Protein AF-0000000083411617 (afdb_homodimer)

Structure (mmCIF, N/CA/C/O backbone):
data_AF-0000000083411617-model_v1
#
loop_
_entity.id
_entity.type
_entity.pdbx_description
1 polymer 'Type IA DNA topoisomerase'
#
loop_
_atom_site.group_PDB
_atom_site.id
_atom_site.type_symbol
_atom_site.label_atom_id
_atom_site.label_alt_id
_atom_site.label_comp_id
_atom_site.label_asym_id
_atom_site.label_entity_id
_atom_site.label_seq_id
_atom_site.pdbx_PDB_ins_code
_atom_site.Cartn_x
_atom_site.Cartn_y
_atom_site.Cartn_z
_atom_site.occupancy
_atom_site.B_iso_or_equiv
_atom_site.auth_seq_id
_atom_site.auth_comp_id
_atom_site.auth_asym_id
_atom_site.auth_atom_id
_atom_site.pdbx_PDB_model_num
ATOM 1 N N . MET A 1 1 ? 34.469 -4.855 5.273 1 31.19 1 MET A N 1
ATOM 2 C CA . MET A 1 1 ? 33.312 -5.707 5.461 1 31.19 1 MET A CA 1
ATOM 3 C C . MET A 1 1 ? 33 -6.496 4.191 1 31.19 1 MET A C 1
ATOM 5 O O . MET A 1 1 ? 32.875 -5.918 3.111 1 31.19 1 MET A O 1
ATOM 9 N N . ASP A 1 2 ? 33.406 -7.52 3.854 1 37.66 2 ASP A N 1
ATOM 10 C CA . ASP A 1 2 ? 33.344 -8.367 2.666 1 37.66 2 ASP A CA 1
ATOM 11 C C . ASP A 1 2 ? 31.922 -8.461 2.133 1 37.66 2 ASP A C 1
ATOM 13 O O . ASP A 1 2 ? 31.016 -8.891 2.844 1 37.66 2 ASP A O 1
ATOM 17 N N . ASN A 1 3 ? 31.312 -7.512 1.353 1 47.44 3 ASN A N 1
ATOM 18 C CA . ASN A 1 3 ? 29.969 -7.336 0.805 1 47.44 3 ASN A CA 1
ATOM 19 C C . ASN A 1 3 ? 29.5 -8.578 0.063 1 47.44 3 ASN A C 1
ATOM 21 O O . ASN A 1 3 ? 29.797 -8.758 -1.119 1 47.44 3 ASN A O 1
ATOM 25 N N . GLU A 1 4 ? 29.609 -9.734 0.612 1 57.69 4 GLU A N 1
ATOM 26 C CA . GLU A 1 4 ? 29.078 -10.922 -0.049 1 57.69 4 GLU A CA 1
ATOM 27 C C . GLU A 1 4 ? 27.719 -10.641 -0.695 1 57.69 4 GLU A C 1
ATOM 29 O O . GLU A 1 4 ? 26.766 -10.258 -0.014 1 57.69 4 GLU A O 1
ATOM 34 N N . THR A 1 5 ? 27.766 -10.414 -1.964 1 75.62 5 THR A N 1
ATOM 35 C CA . THR A 1 5 ? 26.594 -10.133 -2.791 1 75.62 5 THR A CA 1
ATOM 36 C C . THR A 1 5 ? 25.609 -11.297 -2.729 1 75.62 5 THR A C 1
ATOM 38 O O . THR A 1 5 ? 25.953 -12.43 -3.062 1 75.62 5 THR A O 1
ATOM 41 N N . LYS A 1 6 ? 24.562 -11.164 -2.041 1 87.38 6 LYS A N 1
ATOM 42 C CA . LYS A 1 6 ? 23.516 -12.172 -1.874 1 87.38 6 LYS A CA 1
ATOM 43 C C . LYS A 1 6 ? 22.891 -12.539 -3.215 1 87.38 6 LYS A C 1
ATOM 45 O O . LYS A 1 6 ? 22.422 -11.664 -3.947 1 87.38 6 LYS A O 1
ATOM 50 N N . ILE A 1 7 ? 23.094 -13.875 -3.627 1 95.44 7 ILE A N 1
ATOM 51 C CA . ILE A 1 7 ? 22.469 -14.383 -4.84 1 95.44 7 ILE A CA 1
ATOM 52 C C . ILE A 1 7 ? 20.984 -14.633 -4.586 1 95.44 7 ILE A C 1
ATOM 54 O O . ILE A 1 7 ? 20.625 -15.359 -3.656 1 95.44 7 ILE A O 1
ATOM 58 N N . ILE A 1 8 ? 20.125 -14.125 -5.398 1 97.56 8 ILE A N 1
ATOM 59 C CA . ILE A 1 8 ? 18.672 -14.18 -5.223 1 97.56 8 ILE A CA 1
ATOM 60 C C . ILE A 1 8 ? 18.094 -15.297 -6.086 1 97.56 8 ILE A C 1
ATOM 62 O O . ILE A 1 8 ? 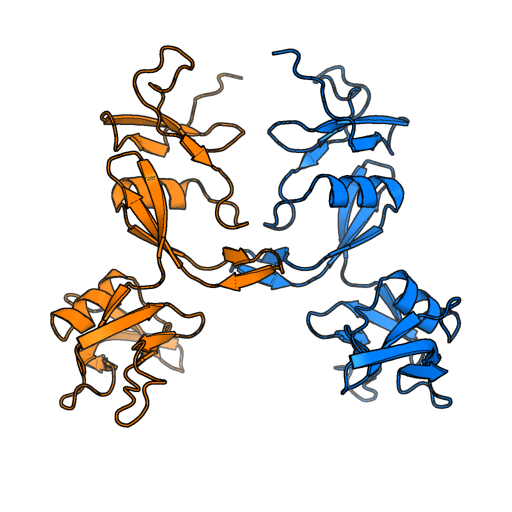17.078 -15.914 -5.719 1 97.56 8 ILE A O 1
ATOM 66 N N . GLY A 1 9 ? 18.656 -15.578 -7.215 1 97.12 9 GLY A N 1
ATOM 67 C CA . GLY A 1 9 ? 18.203 -16.578 -8.164 1 97.12 9 GLY A CA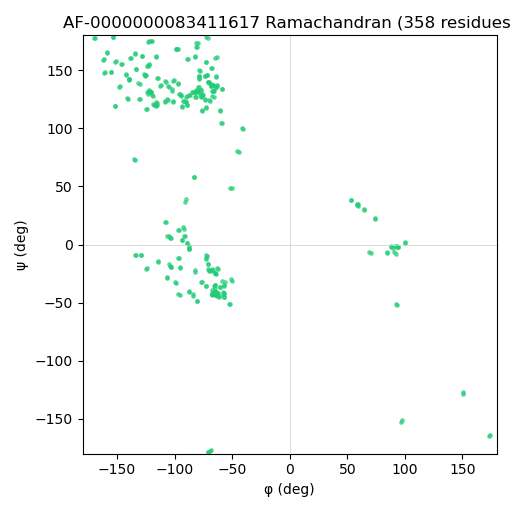 1
ATOM 68 C C . GLY A 1 9 ? 18.969 -16.562 -9.469 1 97.12 9 GLY A C 1
ATOM 69 O O . GLY A 1 9 ? 20.094 -16.062 -9.523 1 97.12 9 GLY A O 1
ATOM 70 N N . ARG A 1 10 ? 18.375 -17.25 -10.516 1 96.88 10 ARG A N 1
ATOM 71 C CA . ARG A 1 10 ? 19.016 -17.344 -11.828 1 96.88 10 ARG A CA 1
ATOM 72 C C . ARG A 1 10 ? 18.297 -16.469 -12.852 1 96.88 10 ARG A C 1
ATOM 74 O O . ARG A 1 10 ? 17.062 -16.406 -12.867 1 96.88 10 ARG A O 1
ATOM 81 N N . CYS A 1 11 ? 19.094 -15.836 -13.68 1 96.69 11 CYS A N 1
ATOM 82 C CA . CYS A 1 11 ? 18.594 -14.922 -14.695 1 96.69 11 CYS A CA 1
ATOM 83 C C . CYS A 1 11 ? 17.844 -15.68 -15.789 1 96.69 11 CYS A C 1
ATOM 85 O O . CYS A 1 11 ? 18.422 -16.562 -16.438 1 96.69 11 CYS A O 1
ATOM 87 N N . PRO A 1 12 ? 16.641 -15.32 -16 1 95.44 12 PRO A N 1
ATOM 88 C CA . PRO A 1 12 ? 15.891 -16 -17.047 1 95.44 12 PRO A CA 1
ATOM 89 C C . PRO A 1 12 ? 16.359 -15.641 -18.453 1 95.44 12 PRO A C 1
ATOM 91 O O . PRO A 1 12 ? 16 -16.297 -19.438 1 95.44 12 PRO A O 1
ATOM 94 N N . VAL A 1 13 ? 17.062 -14.602 -18.562 1 93.69 13 VAL A N 1
ATOM 95 C CA . VAL A 1 13 ? 17.5 -14.117 -19.859 1 93.69 13 VAL A CA 1
ATOM 96 C C . VAL A 1 13 ? 18.766 -14.852 -20.281 1 93.69 13 VAL A C 1
ATOM 98 O O . VAL A 1 13 ? 18.859 -15.344 -21.422 1 93.69 13 VAL A O 1
ATOM 101 N N . CYS A 1 14 ? 19.781 -15.094 -19.391 1 94.88 14 CYS A N 1
ATOM 102 C CA . CYS A 1 14 ? 21.078 -15.617 -19.828 1 94.88 14 CYS A CA 1
ATOM 103 C C . CYS A 1 14 ? 21.531 -16.75 -18.922 1 94.88 14 CYS A C 1
ATOM 105 O O . CYS A 1 14 ? 22.578 -17.375 -19.172 1 94.88 14 CYS A O 1
ATOM 107 N N . GLY A 1 15 ? 20.812 -16.938 -17.828 1 94.75 15 GLY A N 1
ATOM 108 C CA . GLY A 1 15 ? 21.172 -18.031 -16.922 1 94.75 15 GLY A CA 1
ATOM 109 C C . GLY A 1 15 ? 22.156 -17.625 -15.852 1 94.75 15 GLY A C 1
ATOM 110 O O . GLY A 1 15 ? 22.484 -18.422 -14.969 1 94.75 15 GLY A O 1
ATOM 111 N N . GLY A 1 16 ? 22.625 -16.438 -15.836 1 95.19 16 GLY A N 1
ATOM 112 C CA . GLY A 1 16 ? 23.547 -15.953 -14.82 1 95.19 16 GLY A CA 1
ATOM 113 C C . GLY A 1 16 ? 22.891 -15.773 -13.461 1 95.19 16 GLY A C 1
ATOM 114 O O . GLY A 1 16 ? 21.688 -15.969 -13.312 1 95.19 16 GLY A O 1
ATOM 115 N N . ASN A 1 17 ? 23.703 -15.367 -12.484 1 96.19 17 ASN A N 1
ATOM 116 C CA . ASN A 1 17 ? 23.188 -15.102 -11.148 1 96.19 17 ASN A CA 1
ATOM 117 C C . ASN A 1 17 ? 22.5 -13.734 -11.07 1 96.19 17 ASN A C 1
ATOM 119 O O . ASN A 1 17 ? 23 -12.758 -11.641 1 96.19 17 ASN A O 1
ATOM 123 N N . VAL A 1 18 ? 21.375 -13.695 -10.453 1 96.94 18 VAL A N 1
ATOM 124 C CA . VAL A 1 18 ? 20.719 -12.438 -10.125 1 96.94 18 VAL A CA 1
ATOM 125 C C . VAL A 1 18 ? 21.094 -12.008 -8.711 1 96.94 18 VAL A C 1
ATOM 127 O O . VAL A 1 18 ? 20.984 -12.797 -7.766 1 96.94 18 VAL A O 1
ATOM 130 N N . VAL A 1 19 ? 21.578 -10.734 -8.586 1 96.38 19 VAL A N 1
ATOM 131 C CA . VAL A 1 19 ? 22.062 -10.266 -7.297 1 96.38 19 VAL A CA 1
ATOM 132 C C . VAL A 1 19 ? 21.281 -9.023 -6.863 1 96.38 19 VAL A C 1
ATOM 134 O O . VAL A 1 19 ? 20.703 -8.336 -7.695 1 96.38 19 VAL A O 1
ATOM 137 N N . LYS A 1 20 ? 21.281 -8.852 -5.547 1 94.5 20 LYS A N 1
ATOM 138 C CA . LYS A 1 20 ? 20.625 -7.691 -4.973 1 94.5 20 LYS A CA 1
ATOM 139 C C . LYS A 1 20 ? 21.516 -6.453 -5.035 1 94.5 20 LYS A C 1
ATOM 141 O O . LYS A 1 20 ? 22.719 -6.535 -4.77 1 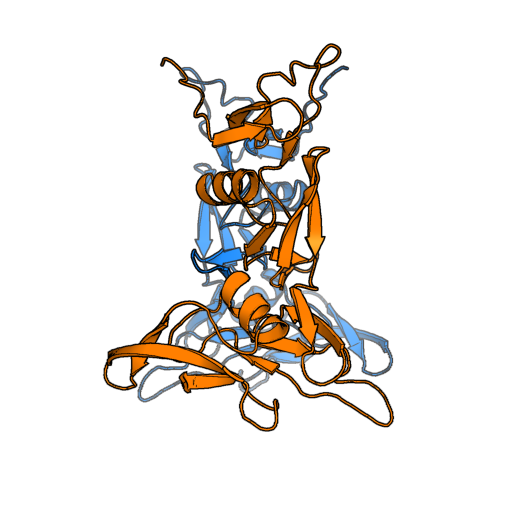94.5 20 LYS A O 1
ATOM 146 N N . THR A 1 21 ? 20.953 -5.305 -5.504 1 91.88 21 THR A N 1
ATOM 147 C CA . THR A 1 21 ? 21.594 -3.994 -5.504 1 91.88 21 THR A CA 1
ATOM 148 C C . THR A 1 21 ? 20.781 -2.994 -4.684 1 91.88 21 THR A C 1
ATOM 150 O O . THR A 1 21 ? 19.734 -3.338 -4.133 1 91.88 21 THR A O 1
ATOM 153 N N . CYS A 1 22 ? 21.312 -1.768 -4.516 1 89.81 22 CYS A N 1
ATOM 154 C CA . CYS A 1 22 ? 20.578 -0.741 -3.777 1 89.81 22 CYS A CA 1
ATOM 155 C C . CYS A 1 22 ? 19.297 -0.359 -4.5 1 89.81 22 CYS A C 1
ATOM 157 O O . CYS A 1 22 ? 18.328 0.078 -3.871 1 89.81 22 CYS A O 1
ATOM 159 N N . LYS A 1 23 ? 19.25 -0.566 -5.832 1 90.75 23 LYS A N 1
ATOM 160 C CA . LYS A 1 23 ? 18.109 -0.142 -6.641 1 90.75 23 LYS A CA 1
ATOM 161 C C . LYS A 1 23 ? 17.141 -1.296 -6.867 1 90.75 23 LYS A C 1
ATOM 163 O O . LYS A 1 23 ? 16.016 -1.087 -7.344 1 90.75 23 LYS A O 1
ATOM 168 N N . GLY A 1 24 ? 17.578 -2.539 -6.52 1 94.56 24 GLY A N 1
ATOM 169 C CA . GLY A 1 24 ? 16.766 -3.717 -6.766 1 94.56 24 GLY A CA 1
ATOM 170 C C . GLY A 1 24 ? 17.578 -4.973 -7 1 94.56 24 GLY A C 1
ATOM 171 O O . GLY A 1 24 ? 18.438 -5.32 -6.191 1 94.56 24 GLY A O 1
ATOM 172 N N . TYR A 1 25 ? 17.281 -5.617 -8.117 1 96.56 25 TYR A N 1
ATOM 173 C CA . TYR A 1 25 ? 17.953 -6.875 -8.453 1 96.56 25 TYR A CA 1
ATOM 174 C C . TYR A 1 25 ? 18.453 -6.855 -9.891 1 96.56 25 TYR A C 1
ATOM 176 O O . TYR A 1 25 ? 17.75 -6.375 -10.797 1 96.56 25 TYR A O 1
ATOM 184 N N . ARG A 1 26 ? 19.609 -7.379 -10.023 1 95.06 26 ARG A N 1
ATOM 185 C CA . ARG A 1 26 ? 20.234 -7.301 -11.344 1 95.06 26 ARG A CA 1
ATOM 186 C C . ARG A 1 26 ? 21 -8.578 -11.664 1 95.06 26 ARG A C 1
ATOM 188 O O . ARG A 1 26 ? 21.562 -9.203 -10.766 1 95.06 26 ARG A O 1
ATOM 195 N N . CYS A 1 27 ? 20.984 -8.93 -12.961 1 96.12 27 CYS A N 1
ATOM 196 C CA . CYS A 1 27 ? 21.859 -10.008 -13.398 1 96.12 27 CYS A CA 1
ATOM 197 C C . CYS A 1 27 ? 23.312 -9.602 -13.273 1 96.12 27 CYS A C 1
ATOM 199 O O . CYS A 1 27 ? 23.688 -8.484 -13.633 1 96.12 27 CYS A O 1
ATOM 201 N N . GLU A 1 28 ? 24.141 -10.445 -12.805 1 92.31 28 GLU A N 1
ATOM 202 C CA . GLU A 1 28 ? 25.562 -10.156 -12.648 1 92.31 28 GLU A CA 1
ATOM 203 C C . GLU A 1 28 ? 26.219 -9.891 -14 1 92.31 28 GLU A C 1
ATOM 205 O O . GLU A 1 28 ? 27.25 -9.227 -14.078 1 92.31 28 GLU A O 1
ATOM 210 N N . ASN A 1 29 ? 25.562 -10.367 -15.094 1 92.44 29 ASN A N 1
ATOM 211 C CA . ASN A 1 29 ? 26.094 -10.172 -16.438 1 92.44 29 ASN A CA 1
ATOM 212 C C . ASN A 1 29 ? 25.641 -8.852 -17.031 1 92.44 29 ASN A C 1
ATOM 214 O O . ASN A 1 29 ? 26.031 -8.5 -18.156 1 92.44 29 ASN A O 1
ATOM 218 N N . ASN A 1 30 ? 24.781 -8.117 -16.234 1 84.94 30 ASN A N 1
ATOM 219 C CA . ASN A 1 30 ? 24.312 -6.797 -16.641 1 84.94 30 ASN A CA 1
ATOM 220 C C . ASN A 1 30 ? 25.328 -5.711 -16.297 1 84.94 30 ASN A C 1
ATOM 222 O O . ASN A 1 30 ? 25.125 -4.969 -15.328 1 84.94 30 ASN A O 1
ATOM 226 N N . THR A 1 31 ? 26.609 -5.57 -16.672 1 68 31 THR A N 1
ATOM 227 C CA . THR A 1 31 ? 27.703 -4.723 -16.219 1 68 31 THR A CA 1
ATOM 228 C C . THR A 1 31 ? 27.734 -3.422 -17.016 1 68 31 THR A C 1
ATOM 230 O O . THR A 1 31 ? 28.797 -2.793 -17.141 1 68 31 THR A O 1
ATOM 233 N N . GLY A 1 32 ? 26.547 -2.855 -17.391 1 62 32 GLY A N 1
ATOM 234 C CA . GLY A 1 32 ? 26.625 -1.543 -18.016 1 62 32 GLY A CA 1
ATOM 235 C C . GLY A 1 32 ? 26.578 -1.598 -19.531 1 62 32 GLY A C 1
ATOM 236 O O . GLY A 1 32 ? 25.906 -2.441 -20.109 1 62 32 GLY A O 1
ATOM 237 N N . GLU A 1 33 ? 27.25 -0.573 -20.266 1 58.97 33 GLU A N 1
ATOM 238 C CA . GLU A 1 33 ? 27.281 -0.348 -21.719 1 58.97 33 GLU A CA 1
ATOM 239 C C . GLU A 1 33 ? 27.672 -1.62 -22.469 1 58.97 33 GLU A C 1
ATOM 241 O O . GLU A 1 33 ? 27.172 -1.871 -23.562 1 58.97 33 GLU A O 1
ATOM 246 N N . ASP A 1 34 ? 28.422 -2.402 -21.844 1 58.28 34 ASP A N 1
ATOM 247 C CA . ASP A 1 34 ? 28.891 -3.58 -22.562 1 58.28 34 ASP A CA 1
ATOM 248 C C . ASP A 1 34 ? 28.188 -4.844 -22.078 1 58.28 34 ASP A C 1
ATOM 250 O O . ASP A 1 34 ? 28.641 -5.957 -22.359 1 58.28 34 ASP A O 1
ATOM 254 N N . GLY A 1 35 ? 27.219 -4.598 -21.234 1 62.25 35 GLY A N 1
ATOM 255 C CA . GLY A 1 35 ? 26.625 -5.781 -20.625 1 62.25 35 GLY A CA 1
ATOM 256 C C . GLY A 1 35 ? 25.781 -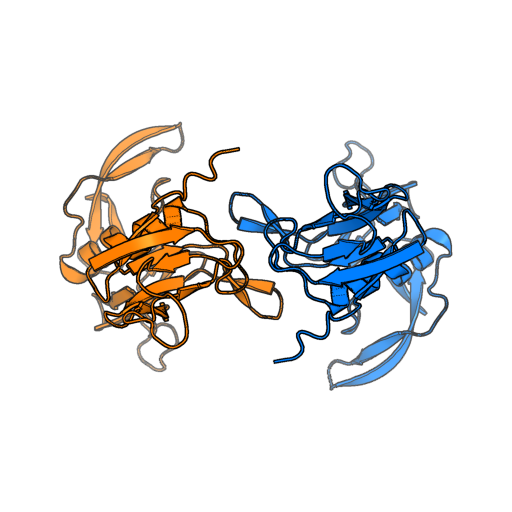6.594 -21.594 1 62.25 35 GLY A C 1
ATOM 257 O O . GLY A 1 35 ? 25.281 -6.062 -22.578 1 62.25 35 GLY A O 1
ATOM 258 N N . LYS A 1 36 ? 25.969 -7.945 -21.406 1 76.19 36 LYS A N 1
ATOM 259 C CA . LYS A 1 36 ? 25.344 -8.898 -22.312 1 76.19 36 LYS A CA 1
ATOM 260 C C . LYS A 1 36 ? 23.891 -9.156 -21.906 1 76.19 36 LYS A C 1
ATOM 262 O O . LYS A 1 36 ? 23.062 -9.555 -22.734 1 76.19 36 LYS A O 1
ATOM 267 N N . CYS A 1 37 ? 23.547 -8.93 -20.609 1 90.69 37 CYS A N 1
ATOM 268 C CA . CYS A 1 37 ? 22.203 -9.242 -20.156 1 90.69 37 CYS A CA 1
ATOM 269 C C . CYS A 1 37 ? 21.516 -7.996 -19.609 1 90.69 37 CYS A C 1
ATOM 271 O O . CYS A 1 37 ? 22.125 -7.203 -18.891 1 90.69 37 CYS A O 1
ATOM 273 N N . GLY A 1 38 ? 20.328 -7.676 -19.984 1 88.88 38 GLY A N 1
ATOM 274 C CA . GLY A 1 38 ? 19.609 -6.461 -19.625 1 88.88 38 GLY A CA 1
ATOM 275 C C . GLY A 1 38 ? 18.672 -6.648 -18.438 1 88.88 38 GLY A C 1
ATOM 276 O O . GLY A 1 38 ? 17.891 -5.75 -18.109 1 88.88 38 GLY A O 1
ATOM 277 N N . LEU A 1 39 ? 18.812 -7.777 -17.719 1 95.25 39 LEU A N 1
ATOM 278 C CA . LEU A 1 39 ? 17.828 -8.023 -16.688 1 95.25 39 LEU A CA 1
ATOM 279 C C . LEU A 1 39 ? 18.031 -7.094 -15.492 1 95.25 39 LEU A C 1
ATOM 281 O O . LEU A 1 39 ? 19.109 -7.09 -14.891 1 95.25 39 LEU A O 1
ATOM 285 N N . PHE A 1 40 ? 17.125 -6.344 -15.25 1 95.25 40 PHE A N 1
ATOM 286 C CA . PHE A 1 40 ? 17.047 -5.477 -14.078 1 95.25 40 PHE A CA 1
ATOM 287 C C . PHE A 1 40 ? 15.633 -5.434 -13.539 1 95.25 40 PHE A C 1
ATOM 289 O O . PHE A 1 40 ? 14.68 -5.168 -14.281 1 95.25 40 PHE A O 1
ATOM 296 N N . ILE A 1 41 ? 15.492 -5.754 -12.227 1 96.75 41 ILE A N 1
ATOM 297 C CA . ILE A 1 41 ? 14.211 -5.727 -11.531 1 96.75 41 ILE A CA 1
ATOM 298 C C . ILE A 1 41 ? 14.242 -4.66 -10.438 1 96.75 41 ILE A C 1
ATOM 300 O O . ILE A 1 41 ? 15.078 -4.719 -9.531 1 96.75 41 ILE A O 1
ATOM 304 N N . ASN A 1 42 ? 13.352 -3.758 -10.539 1 95.25 42 ASN A N 1
ATOM 305 C CA . ASN A 1 42 ? 13.266 -2.711 -9.531 1 95.25 42 ASN A CA 1
ATOM 306 C C . ASN A 1 42 ? 12.914 -3.281 -8.156 1 95.25 42 ASN A C 1
ATOM 308 O O . ASN A 1 42 ? 12.141 -4.234 -8.055 1 95.25 42 ASN A O 1
ATOM 312 N N . GLY A 1 43 ? 13.484 -2.672 -7.109 1 95.31 43 GLY A N 1
ATOM 313 C CA . GLY A 1 43 ? 13.18 -3.105 -5.758 1 95.31 43 GLY A CA 1
ATOM 314 C C . GLY A 1 43 ? 11.773 -2.754 -5.32 1 95.31 43 GLY A C 1
ATOM 315 O O . GLY A 1 43 ? 11.273 -3.287 -4.324 1 95.31 43 GLY A O 1
ATOM 316 N N . VAL A 1 44 ? 11.18 -1.773 -5.98 1 95.31 44 VAL A N 1
ATOM 317 C CA . VAL A 1 44 ? 9.797 -1.371 -5.758 1 95.31 44 VAL A CA 1
ATOM 318 C C . VAL A 1 44 ? 8.984 -1.564 -7.035 1 95.31 44 VAL A C 1
ATOM 320 O O . VAL A 1 44 ? 9.344 -1.028 -8.086 1 95.31 44 VAL A O 1
ATOM 323 N N . ILE A 1 45 ? 8 -2.352 -6.922 1 96.06 45 ILE A N 1
ATOM 324 C CA . ILE A 1 45 ? 7.094 -2.584 -8.039 1 96.06 45 ILE A CA 1
ATOM 325 C C . ILE A 1 45 ? 5.672 -2.203 -7.645 1 96.06 45 ILE A C 1
ATOM 327 O O . ILE A 1 45 ? 5.164 -2.658 -6.613 1 96.06 45 ILE A O 1
ATOM 331 N N . GLY A 1 46 ? 5.012 -1.437 -8.477 1 95.44 46 GLY A N 1
ATOM 332 C CA . GLY A 1 46 ? 3.641 -1.065 -8.172 1 95.44 46 GLY A CA 1
ATOM 333 C C . GLY A 1 46 ? 3.484 -0.452 -6.793 1 95.44 46 GLY A C 1
ATOM 334 O O . GLY A 1 46 ? 2.598 -0.843 -6.027 1 95.44 46 GLY A O 1
ATOM 335 N N . ASN A 1 47 ? 4.461 0.35 -6.414 1 94.31 47 ASN A N 1
ATOM 336 C CA . ASN A 1 47 ? 4.473 1.048 -5.133 1 94.31 47 ASN A CA 1
ATOM 337 C C . ASN A 1 47 ? 4.539 0.071 -3.965 1 94.31 47 ASN A C 1
ATOM 339 O O . ASN A 1 47 ? 3.965 0.325 -2.904 1 94.31 47 ASN A O 1
ATOM 343 N N . ARG A 1 48 ? 5.145 -1.001 -4.184 1 95.5 48 ARG A N 1
ATOM 344 C CA . ARG A 1 48 ? 5.316 -2.053 -3.188 1 95.5 48 ARG A CA 1
ATOM 345 C C . ARG A 1 48 ? 6.77 -2.504 -3.107 1 95.5 48 ARG A C 1
ATOM 347 O O . ARG A 1 48 ? 7.363 -2.883 -4.117 1 95.5 48 ARG A O 1
ATOM 354 N N . LYS A 1 49 ? 7.285 -2.43 -1.889 1 93.88 49 LYS A N 1
ATOM 355 C CA . LYS A 1 49 ? 8.625 -2.982 -1.697 1 93.88 49 LYS A CA 1
ATOM 356 C C . LYS A 1 49 ? 8.625 -4.496 -1.881 1 93.88 49 LYS A C 1
ATOM 358 O O . LYS A 1 49 ? 7.777 -5.195 -1.322 1 93.88 49 LYS A O 1
ATOM 363 N N . MET A 1 50 ? 9.539 -4.957 -2.625 1 96.5 50 MET A N 1
ATOM 364 C CA . MET A 1 50 ? 9.641 -6.391 -2.871 1 96.5 50 MET A CA 1
ATOM 365 C C . MET A 1 50 ? 10.672 -7.031 -1.946 1 96.5 50 MET A C 1
ATOM 367 O O . MET A 1 50 ? 11.734 -6.457 -1.703 1 96.5 50 MET A O 1
ATOM 371 N N . SER A 1 51 ? 10.352 -8.172 -1.436 1 95.75 51 SER A N 1
ATOM 372 C CA . SER A 1 51 ? 11.312 -8.898 -0.616 1 95.75 51 SER A CA 1
ATOM 373 C C . SER A 1 51 ? 12.195 -9.805 -1.47 1 95.75 51 SER A C 1
ATOM 375 O O . SER A 1 51 ? 11.82 -10.172 -2.586 1 95.75 51 SER A O 1
ATOM 377 N N . ASP A 1 52 ? 13.297 -10.156 -0.904 1 97 52 ASP A N 1
ATOM 378 C CA . ASP A 1 52 ? 14.195 -11.078 -1.584 1 97 52 ASP A CA 1
ATOM 379 C C . ASP A 1 52 ? 13.492 -12.398 -1.903 1 97 52 ASP A C 1
ATOM 381 O O . ASP A 1 52 ? 13.664 -12.953 -2.988 1 97 52 ASP A O 1
ATOM 385 N N . ASP A 1 53 ? 12.695 -12.859 -0.959 1 97.56 53 ASP A N 1
ATOM 386 C CA . ASP A 1 53 ? 11.984 -14.117 -1.143 1 97.56 53 ASP A CA 1
ATOM 387 C C . ASP A 1 53 ? 10.984 -14.023 -2.297 1 97.56 53 ASP A C 1
ATOM 389 O O . ASP A 1 53 ? 10.859 -14.961 -3.09 1 97.56 53 ASP A O 1
ATOM 393 N N . GLU A 1 54 ? 10.297 -12.992 -2.396 1 97.38 54 GLU A N 1
ATOM 394 C CA . GLU A 1 54 ? 9.305 -12.797 -3.453 1 97.38 54 GLU A CA 1
ATOM 395 C C . GLU A 1 54 ? 9.969 -12.734 -4.824 1 97.38 54 GLU A C 1
ATOM 397 O O . GLU A 1 54 ? 9.469 -13.32 -5.789 1 97.38 54 GLU A O 1
ATOM 402 N N . ILE A 1 55 ? 11.109 -12.062 -4.895 1 98.31 55 ILE A N 1
ATOM 403 C CA . ILE A 1 55 ? 11.836 -11.969 -6.152 1 98.31 55 ILE A CA 1
ATOM 404 C C . ILE A 1 55 ? 12.375 -13.344 -6.543 1 98.31 55 ILE A C 1
ATOM 406 O O . ILE A 1 55 ? 12.312 -13.734 -7.711 1 98.31 55 ILE A O 1
ATOM 410 N N . ALA A 1 56 ? 12.898 -14.039 -5.539 1 98.38 56 ALA A N 1
ATOM 411 C CA . ALA A 1 56 ? 13.375 -15.398 -5.801 1 98.38 56 ALA A CA 1
ATOM 412 C C . ALA A 1 56 ? 12.258 -16.266 -6.371 1 98.38 56 ALA A C 1
ATOM 414 O O . ALA A 1 56 ? 12.461 -17 -7.34 1 98.38 56 ALA A O 1
ATOM 415 N N . LYS A 1 57 ? 11.102 -16.188 -5.785 1 97.75 57 LYS A N 1
ATOM 416 C CA . LYS A 1 57 ? 9.945 -16.953 -6.25 1 97.75 57 LYS A CA 1
ATOM 417 C C . LYS A 1 57 ? 9.547 -16.531 -7.664 1 97.75 57 LYS A C 1
ATOM 419 O O . LYS A 1 57 ? 9.227 -17.375 -8.5 1 97.75 57 LYS A O 1
ATOM 424 N N . LEU A 1 58 ? 9.57 -15.273 -7.934 1 98.19 58 LEU A N 1
ATOM 425 C CA . LEU A 1 58 ? 9.234 -14.766 -9.258 1 98.19 58 LEU A CA 1
ATOM 426 C C . LEU A 1 58 ? 10.203 -15.289 -10.312 1 98.19 58 LEU A C 1
ATOM 428 O O . LEU A 1 58 ? 9.789 -15.68 -11.406 1 98.19 58 LEU A O 1
ATOM 432 N N . LEU A 1 59 ? 11.461 -15.297 -9.938 1 97.81 59 LEU A N 1
ATOM 433 C CA . LEU A 1 59 ? 12.477 -15.797 -10.859 1 97.81 59 LEU A CA 1
ATOM 434 C C . LEU A 1 59 ? 12.273 -17.281 -11.133 1 97.81 59 LEU A C 1
ATOM 436 O O . LEU A 1 59 ? 12.516 -17.75 -12.25 1 97.81 59 LEU A O 1
ATOM 440 N N . GLU A 1 60 ? 11.836 -17.953 -10.164 1 96.56 60 GLU A N 1
ATOM 441 C CA . GLU A 1 60 ? 11.664 -19.406 -10.266 1 96.56 60 GLU A CA 1
ATOM 442 C C . GLU A 1 60 ? 10.359 -19.75 -10.992 1 96.56 60 GLU A C 1
ATOM 444 O O . GLU A 1 60 ? 10.359 -20.547 -11.93 1 96.56 60 GLU A O 1
ATOM 449 N N . LYS A 1 61 ? 9.25 -19.125 -10.578 1 96.19 61 LYS A N 1
ATOM 450 C CA . LYS A 1 61 ? 7.922 -19.547 -11.031 1 96.19 61 LYS A CA 1
ATOM 451 C C . LYS A 1 61 ? 7.473 -18.703 -12.227 1 96.19 61 LYS A C 1
ATOM 453 O O . LYS A 1 61 ? 6.527 -19.078 -12.93 1 96.19 61 LYS A O 1
ATOM 458 N N . ARG A 1 62 ? 8.039 -17.562 -12.438 1 96.75 62 ARG A N 1
ATOM 459 C CA . ARG A 1 62 ? 7.785 -16.641 -13.539 1 96.75 62 ARG A CA 1
ATOM 460 C C . ARG A 1 62 ? 6.402 -16.016 -13.43 1 96.75 62 ARG A C 1
ATOM 462 O O . ARG A 1 62 ? 6.051 -15.133 -14.211 1 96.75 62 ARG A O 1
ATOM 469 N N . SER A 1 63 ? 5.637 -16.484 -12.477 1 97.31 63 SER A N 1
ATOM 470 C CA . SER A 1 63 ? 4.297 -15.961 -12.219 1 97.31 63 SER A CA 1
ATOM 471 C C . SER A 1 63 ? 3.912 -16.141 -10.75 1 97.31 63 SER A C 1
ATOM 473 O O . SER A 1 63 ? 3.857 -17.266 -10.25 1 97.31 63 SER A O 1
ATOM 475 N N . ILE A 1 64 ? 3.664 -15.016 -10.086 1 97.81 64 ILE A N 1
ATOM 476 C CA . ILE A 1 64 ? 3.295 -15.117 -8.672 1 97.81 64 ILE A CA 1
ATOM 477 C C . ILE A 1 64 ? 2.184 -14.125 -8.359 1 97.81 64 ILE A C 1
ATOM 479 O O . ILE A 1 64 ? 2.148 -13.023 -8.914 1 97.81 64 ILE A O 1
ATOM 483 N N . LEU A 1 65 ? 1.255 -14.555 -7.496 1 97.94 65 LEU A N 1
ATOM 484 C CA . LEU A 1 65 ? 0.171 -13.711 -7.004 1 97.94 65 LEU A CA 1
ATOM 485 C C . LEU A 1 65 ? 0.56 -13.039 -5.695 1 97.94 65 LEU A C 1
ATOM 487 O O . LEU A 1 65 ? 0.972 -13.703 -4.746 1 97.94 65 LEU A O 1
ATOM 491 N N . LEU A 1 66 ? 0.493 -11.703 -5.66 1 97 66 LEU A N 1
ATOM 492 C CA . LEU A 1 66 ? 0.808 -10.945 -4.453 1 97 66 LEU A CA 1
ATOM 493 C C . LEU A 1 66 ? -0.25 -9.883 -4.188 1 97 66 LEU A C 1
ATOM 495 O O . LEU A 1 66 ? -0.86 -9.359 -5.125 1 97 66 LEU A O 1
ATOM 499 N N . ASP A 1 67 ? -0.418 -9.57 -2.908 1 95.88 67 ASP A N 1
ATOM 500 C CA . ASP A 1 67 ? -1.223 -8.438 -2.463 1 95.88 67 ASP A CA 1
ATOM 501 C C . ASP A 1 67 ? -0.342 -7.234 -2.137 1 95.88 67 ASP A C 1
ATOM 503 O O . ASP A 1 67 ? 0.886 -7.34 -2.131 1 95.88 67 ASP A O 1
ATOM 507 N N . GLY A 1 68 ? -1.011 -6.109 -1.971 1 94.62 68 GLY A N 1
ATOM 508 C CA . GLY A 1 68 ? -0.314 -4.988 -1.361 1 94.62 68 GLY A CA 1
ATOM 509 C C . GLY A 1 68 ? 0.176 -3.971 -2.373 1 94.62 68 GLY A C 1
ATOM 510 O O . GLY A 1 68 ? 0.859 -3.01 -2.014 1 94.62 68 GLY A O 1
ATOM 511 N N . PHE A 1 69 ? -0.107 -4.176 -3.635 1 96.94 69 PHE A N 1
ATOM 512 C CA . PHE A 1 69 ? 0.213 -3.143 -4.613 1 96.94 69 PHE A CA 1
ATOM 513 C C . PHE A 1 69 ? -0.741 -1.961 -4.488 1 96.94 69 PHE A C 1
ATOM 515 O O . PHE A 1 69 ? -1.819 -2.088 -3.904 1 96.94 69 PHE A O 1
ATOM 522 N N . ALA A 1 70 ? -0.241 -0.788 -4.992 1 95.25 70 ALA A N 1
ATOM 523 C CA . ALA A 1 70 ? -1.063 0.408 -4.828 1 95.25 70 ALA A CA 1
ATOM 524 C C . ALA A 1 70 ? -1.031 1.272 -6.086 1 95.25 70 ALA A C 1
ATOM 526 O O . ALA A 1 70 ? 0.013 1.409 -6.727 1 95.25 70 ALA A O 1
ATOM 527 N N . THR A 1 71 ? -2.203 1.866 -6.398 1 93.69 71 THR A N 1
ATOM 528 C CA . THR A 1 71 ? -2.275 2.867 -7.461 1 93.69 71 THR A CA 1
ATOM 529 C C . THR A 1 71 ? -1.589 4.16 -7.031 1 93.69 71 THR A C 1
ATOM 531 O O . THR A 1 71 ? -1.051 4.246 -5.922 1 93.69 71 THR A O 1
ATOM 534 N N . LYS A 1 72 ? -1.632 5.137 -7.938 1 89.19 72 LYS A N 1
ATOM 535 C CA . LYS A 1 72 ? -1.046 6.438 -7.625 1 89.19 72 LYS A CA 1
ATOM 536 C C . LYS A 1 72 ? -1.8 7.117 -6.484 1 89.19 72 LYS A C 1
ATOM 538 O O . LYS A 1 72 ? -1.229 7.934 -5.754 1 89.19 72 LYS A O 1
ATOM 543 N N . GLU A 1 73 ? -3.033 6.742 -6.34 1 87.62 73 GLU A N 1
ATOM 544 C CA . GLU A 1 73 ? -3.871 7.301 -5.281 1 87.62 73 GLU A CA 1
ATOM 545 C C . GLU A 1 73 ? -3.838 6.43 -4.031 1 87.62 73 GLU A C 1
ATOM 547 O O . GLU A 1 73 ? -4.625 6.633 -3.104 1 87.62 73 GLU A O 1
ATOM 552 N N . TRP A 1 74 ? -3.006 5.367 -4.051 1 89 74 TRP A N 1
ATOM 553 C CA . TRP A 1 74 ? -2.709 4.492 -2.918 1 89 74 TRP A CA 1
ATOM 554 C C . TRP A 1 74 ? -3.879 3.559 -2.629 1 89 74 TRP A C 1
ATOM 556 O O . TRP A 1 74 ? -4.078 3.139 -1.487 1 89 74 TRP A O 1
ATOM 566 N N . LYS A 1 75 ? -4.68 3.393 -3.674 1 90.62 75 LYS A N 1
ATOM 567 C CA . LYS A 1 75 ? -5.66 2.314 -3.588 1 90.62 75 LYS A CA 1
ATOM 568 C C . LYS A 1 75 ? -4.992 0.951 -3.742 1 90.62 75 LYS A C 1
ATOM 570 O O . LYS A 1 75 ? -4.336 0.685 -4.754 1 90.62 75 LYS A O 1
ATOM 575 N N . ALA A 1 76 ? -5.23 0.085 -2.746 1 93.44 76 ALA A N 1
ATOM 576 C CA . ALA A 1 76 ? -4.555 -1.21 -2.727 1 93.44 76 ALA A CA 1
ATOM 577 C C . ALA A 1 76 ? -5.227 -2.191 -3.684 1 93.44 76 ALA A C 1
ATOM 579 O O . ALA A 1 76 ? -6.449 -2.186 -3.834 1 93.44 76 ALA A O 1
ATOM 580 N N . PHE A 1 77 ? -4.422 -3.064 -4.312 1 95.5 77 PHE A N 1
ATOM 581 C CA . PHE A 1 77 ? -4.965 -4.109 -5.176 1 95.5 77 PHE A CA 1
ATOM 582 C C . PHE A 1 77 ? -4.004 -5.285 -5.266 1 95.5 77 PHE A C 1
ATOM 584 O O . PHE A 1 77 ? -2.793 -5.125 -5.09 1 95.5 77 PHE A O 1
ATOM 591 N N . PRO A 1 78 ? -4.551 -6.5 -5.438 1 97.06 78 PRO A N 1
ATOM 592 C CA . PRO A 1 78 ? -3.701 -7.648 -5.766 1 97.06 78 PRO A CA 1
ATOM 593 C C . PRO A 1 78 ? -3.373 -7.73 -7.254 1 97.06 78 PRO A C 1
ATOM 595 O O . PRO A 1 78 ? -4.043 -7.098 -8.078 1 97.06 78 PRO A O 1
ATOM 598 N N . THR A 1 79 ? -2.344 -8.469 -7.59 1 98.12 79 THR A N 1
ATOM 599 C CA . THR A 1 79 ? -2.047 -8.711 -9 1 98.12 79 THR A CA 1
ATOM 600 C C . THR A 1 79 ? -1.137 -9.922 -9.164 1 98.12 79 THR A C 1
ATOM 602 O O . THR A 1 79 ? -0.57 -10.414 -8.188 1 98.12 79 THR A O 1
ATOM 605 N N . VAL A 1 80 ? -1.142 -10.461 -10.297 1 98.31 80 VAL A N 1
ATOM 606 C CA . VAL A 1 80 ? -0.175 -11.477 -10.688 1 98.31 80 VAL A CA 1
ATOM 607 C C . VAL A 1 80 ? 1.009 -10.828 -11.398 1 98.31 80 VAL A C 1
ATOM 609 O O . VAL A 1 80 ? 0.837 -10.172 -12.43 1 98.31 80 VAL A O 1
ATOM 612 N N . LEU A 1 81 ? 2.162 -10.992 -10.797 1 98.5 81 LEU A N 1
ATOM 613 C CA . LEU A 1 81 ? 3.375 -10.609 -11.516 1 98.5 81 LEU A CA 1
ATOM 614 C C . LEU A 1 81 ? 3.801 -11.711 -12.484 1 98.5 81 LEU A C 1
ATOM 616 O O . LEU A 1 81 ? 3.926 -12.875 -12.094 1 98.5 81 LEU A O 1
ATOM 620 N N . VAL A 1 82 ? 3.975 -11.297 -13.719 1 98.19 82 VAL A N 1
ATOM 621 C CA . VAL A 1 82 ? 4.422 -12.234 -14.75 1 98.19 82 VAL A CA 1
ATOM 622 C C . VAL A 1 82 ? 5.754 -11.766 -15.328 1 98.19 82 VAL A C 1
ATOM 624 O O . VAL A 1 82 ? 5.883 -10.617 -15.766 1 98.19 82 VAL A O 1
ATOM 627 N N . MET A 1 83 ? 6.684 -12.648 -15.344 1 97.56 83 MET A N 1
ATOM 628 C CA . MET A 1 83 ? 7.996 -12.344 -15.898 1 97.56 83 MET A CA 1
ATOM 629 C C . MET A 1 83 ? 8.203 -13.062 -17.234 1 97.56 83 MET A C 1
ATOM 631 O O . MET A 1 83 ? 8.18 -14.289 -17.281 1 97.56 83 MET A O 1
ATOM 635 N N . GLY A 1 84 ? 8.492 -12.258 -18.203 1 96 84 GLY A N 1
ATOM 636 C CA . GLY A 1 84 ? 8.781 -12.828 -19.516 1 96 84 GLY A CA 1
ATOM 637 C C . GLY A 1 84 ? 10.203 -13.336 -19.641 1 96 84 GLY A C 1
ATOM 638 O O . GLY A 1 84 ? 11.039 -13.078 -18.781 1 96 84 GLY A O 1
ATOM 639 N N . ASP A 1 85 ? 10.492 -14.008 -20.797 1 93.56 85 ASP A N 1
ATOM 640 C CA . ASP A 1 85 ? 11.82 -14.547 -21.062 1 93.56 85 ASP A CA 1
ATOM 641 C C . ASP A 1 85 ? 12.844 -13.422 -21.25 1 93.56 85 ASP A C 1
ATOM 643 O O . ASP A 1 85 ? 14.047 -13.641 -21.078 1 93.56 85 ASP A O 1
ATOM 647 N N . ASP A 1 86 ? 12.359 -12.25 -21.578 1 93 86 ASP A N 1
ATOM 648 C CA . ASP A 1 86 ? 13.242 -11.102 -21.766 1 93 86 ASP A CA 1
ATOM 649 C C . ASP A 1 86 ? 13.492 -10.375 -20.438 1 93 86 ASP A C 1
ATOM 651 O O . ASP A 1 86 ? 14.219 -9.383 -20.406 1 93 86 ASP A O 1
ATOM 655 N N . GLY A 1 87 ? 12.812 -10.859 -19.375 1 94 87 GLY A N 1
ATOM 656 C CA . GLY A 1 87 ? 13.031 -10.273 -18.062 1 94 87 GLY A CA 1
ATOM 657 C C . GLY A 1 87 ? 12.039 -9.172 -17.719 1 94 87 GLY A C 1
ATOM 658 O O . GLY A 1 87 ? 12.078 -8.609 -16.625 1 94 87 GLY A O 1
ATOM 659 N N . VAL A 1 88 ? 11.195 -8.898 -18.656 1 95.94 88 VAL A N 1
ATOM 660 C CA . VAL A 1 88 ? 10.219 -7.84 -18.422 1 95.94 88 VAL A CA 1
ATOM 661 C C . VAL A 1 88 ? 9.109 -8.352 -17.516 1 95.94 88 VAL A C 1
ATOM 663 O O . VAL A 1 88 ? 8.609 -9.469 -17.688 1 95.94 88 VAL A O 1
ATOM 666 N N . ILE A 1 89 ? 8.773 -7.551 -16.5 1 97.75 89 ILE A N 1
ATOM 667 C CA . ILE A 1 89 ? 7.73 -7.914 -15.547 1 97.75 89 ILE A CA 1
ATOM 668 C C . ILE A 1 89 ? 6.445 -7.152 -15.875 1 97.75 89 ILE A C 1
ATOM 670 O O . ILE A 1 89 ? 6.477 -5.945 -16.109 1 97.75 89 ILE A O 1
ATOM 674 N N . SER A 1 90 ? 5.363 -7.832 -15.914 1 97.81 90 SER A N 1
ATOM 675 C CA . SER A 1 90 ? 4.047 -7.227 -16.094 1 97.81 90 SER A CA 1
ATOM 676 C C . SER A 1 90 ? 3.109 -7.598 -14.945 1 97.81 90 SER A C 1
ATOM 678 O O . SER A 1 90 ? 3.322 -8.602 -14.266 1 97.81 90 SER A O 1
ATOM 680 N N . MET A 1 91 ? 2.141 -6.715 -14.719 1 98 91 MET A N 1
ATOM 681 C CA . MET A 1 91 ? 1.07 -6.973 -13.758 1 98 91 MET A CA 1
ATOM 682 C C . MET A 1 91 ? -0.207 -7.402 -14.469 1 98 91 MET A C 1
ATOM 684 O O . MET A 1 91 ? -0.727 -6.672 -15.32 1 98 91 MET A O 1
ATOM 688 N N . GLU A 1 92 ? -0.689 -8.586 -14.078 1 97.5 92 GLU A N 1
ATOM 689 C CA . GLU A 1 92 ? -1.87 -9.133 -14.734 1 97.5 92 GLU A CA 1
ATOM 690 C C . GLU A 1 92 ? -2.959 -9.477 -13.727 1 97.5 92 GLU A C 1
ATOM 692 O O . GLU A 1 92 ? -2.668 -9.969 -12.633 1 97.5 92 GLU A O 1
ATOM 697 N N . SER A 1 93 ? -4.188 -9.281 -14.164 1 97.44 93 SER A N 1
ATOM 698 C CA . SER A 1 93 ? -5.289 -9.609 -13.266 1 97.44 93 SER A CA 1
ATOM 699 C C . SER A 1 93 ? -5.941 -10.93 -13.648 1 97.44 93 SER A C 1
ATOM 701 O O . SER A 1 93 ? -6.676 -11.523 -12.852 1 97.44 93 SER A O 1
ATOM 703 N N . ILE A 1 94 ? -5.738 -11.375 -14.883 1 97.75 94 ILE A N 1
ATOM 704 C CA . ILE A 1 94 ? -6.359 -12.594 -15.383 1 97.75 94 ILE A CA 1
ATOM 705 C C . ILE A 1 94 ? -5.59 -13.812 -14.875 1 97.75 94 ILE A C 1
ATOM 707 O O . ILE A 1 94 ? -4.371 -13.898 -15.039 1 97.75 94 ILE A O 1
ATOM 711 N N . VAL A 1 95 ? -6.324 -14.766 -14.359 1 98 95 VAL A N 1
ATOM 712 C CA . VAL A 1 95 ? -5.609 -15.891 -13.758 1 98 95 VAL A CA 1
ATOM 713 C C . VAL A 1 95 ? -6.074 -17.203 -14.391 1 98 95 VAL A C 1
ATOM 715 O O . VAL A 1 95 ? -5.395 -18.219 -14.289 1 98 95 VAL A O 1
ATOM 718 N N . ALA A 1 96 ? -7.203 -17.203 -14.977 1 97.94 96 ALA A N 1
ATOM 719 C CA . ALA A 1 96 ? -7.754 -18.438 -15.562 1 97.94 96 ALA A CA 1
ATOM 720 C C . ALA A 1 96 ? -8.969 -18.125 -16.422 1 97.94 96 ALA A C 1
ATOM 722 O O . ALA A 1 96 ? -9.273 -16.953 -16.688 1 97.94 96 ALA A O 1
ATOM 723 N N . ARG A 1 97 ? -9.5 -19.188 -17.031 1 97.94 97 ARG A N 1
ATOM 724 C CA . ARG A 1 97 ? -10.766 -19.109 -17.734 1 97.94 97 ARG A CA 1
ATOM 725 C C . ARG A 1 97 ? -11.906 -19.672 -16.906 1 97.94 97 ARG A C 1
ATOM 727 O O . ARG A 1 97 ? -11.742 -20.703 -16.234 1 97.94 97 ARG A O 1
ATOM 734 N N . CYS A 1 98 ? -12.961 -19.047 -17.016 1 97.44 98 CYS A N 1
ATOM 735 C CA . CYS A 1 98 ? -14.125 -19.422 -16.203 1 97.44 98 CYS A CA 1
ATOM 736 C C . CYS A 1 98 ? -14.648 -20.797 -16.625 1 97.44 98 CYS A C 1
ATOM 738 O O . CYS A 1 98 ? -14.938 -21.031 -17.797 1 97.44 98 CYS A O 1
ATOM 740 N N . PRO A 1 99 ? -14.797 -21.656 -15.703 1 96.5 99 PRO A N 1
ATOM 741 C CA . PRO A 1 99 ? -15.289 -23 -16.031 1 96.5 99 PRO A CA 1
ATOM 742 C C . PRO A 1 99 ? -16.781 -23.016 -16.375 1 96.5 99 PRO A C 1
ATOM 744 O O . PRO A 1 99 ? -17.281 -24.016 -16.891 1 96.5 99 PRO A O 1
ATOM 747 N N . ARG A 1 100 ? -17.406 -21.953 -16.094 1 94.31 100 ARG A N 1
ATOM 748 C CA . ARG A 1 100 ? -18.844 -21.891 -16.328 1 94.31 100 ARG A CA 1
ATOM 749 C C . ARG A 1 100 ? -19.156 -21.266 -17.688 1 94.31 100 ARG A C 1
ATOM 751 O O . ARG A 1 100 ? -19.984 -21.781 -18.438 1 94.31 100 ARG A O 1
ATOM 758 N N . CYS A 1 101 ? -18.484 -20.219 -18.016 1 95 101 CYS A N 1
ATOM 759 C CA . CYS A 1 101 ? -18.906 -19.484 -19.219 1 95 101 CYS A CA 1
ATOM 760 C C . CYS A 1 101 ? -17.734 -19.25 -20.156 1 95 101 CYS A C 1
ATOM 762 O O . CYS A 1 101 ? -17.906 -18.703 -21.234 1 95 101 CYS A O 1
ATOM 764 N N . GLY A 1 102 ? -16.531 -19.547 -19.719 1 95.12 102 GLY A N 1
ATOM 765 C CA . GLY A 1 102 ? -15.359 -19.391 -20.562 1 95.12 102 GLY A CA 1
ATOM 766 C C . GLY A 1 102 ? -14.75 -18 -20.484 1 95.12 102 GLY A C 1
ATOM 767 O O . GLY A 1 102 ? -13.711 -17.734 -21.094 1 95.12 102 GLY A O 1
ATOM 768 N N . GLY A 1 103 ? -15.32 -17.109 -19.734 1 96.62 103 GLY A N 1
ATOM 769 C CA . GLY A 1 103 ? -14.773 -15.773 -19.562 1 96.62 103 GLY A CA 1
ATOM 770 C C . GLY A 1 103 ? -13.477 -15.758 -18.766 1 96.62 103 GLY A C 1
ATOM 771 O O . GLY A 1 103 ? -12.945 -16.812 -18.422 1 96.62 103 GLY A O 1
ATOM 772 N N . GLU A 1 104 ? -12.93 -14.531 -18.531 1 97.88 104 GLU A N 1
ATOM 773 C CA . GLU A 1 104 ? -11.688 -14.375 -17.781 1 97.88 104 GLU A CA 1
ATOM 774 C C . GLU A 1 104 ? -11.945 -14.359 -16.281 1 97.88 104 GLU A C 1
ATOM 776 O O . GLU A 1 104 ? -12.859 -13.68 -15.805 1 97.88 104 GLU A O 1
ATOM 781 N N . ILE A 1 105 ? -11.164 -15.172 -15.586 1 98.25 105 ILE A N 1
ATOM 782 C CA . ILE A 1 105 ? -11.172 -15.078 -14.125 1 98.25 105 ILE A CA 1
ATOM 783 C C . ILE A 1 105 ? -10.117 -14.078 -13.672 1 98.25 105 ILE A C 1
ATOM 785 O O . ILE A 1 105 ? -8.938 -14.211 -14.008 1 98.25 105 ILE A O 1
ATOM 789 N N . ARG A 1 106 ? -10.547 -13.078 -12.938 1 98.5 106 ARG A N 1
ATOM 790 C CA . ARG A 1 106 ? -9.641 -12.016 -12.5 1 98.5 106 ARG A CA 1
ATOM 791 C C . ARG A 1 106 ? -9.492 -12.008 -10.984 1 98.5 106 ARG A C 1
ATOM 793 O O . ARG A 1 106 ? -10.469 -12.234 -10.258 1 98.5 106 ARG A O 1
ATOM 800 N N . VAL A 1 107 ? -8.281 -11.703 -10.594 1 98.31 107 VAL A N 1
ATOM 801 C CA . VAL A 1 107 ? -8.023 -11.656 -9.156 1 98.31 107 VAL A CA 1
ATOM 802 C C . VAL A 1 107 ? -8.469 -10.312 -8.594 1 98.31 107 VAL A C 1
ATOM 804 O O . VAL A 1 107 ? -8.164 -9.258 -9.164 1 98.31 107 VAL A O 1
ATOM 807 N N . GLY A 1 108 ? -9.242 -10.344 -7.492 1 96.62 108 GLY A N 1
ATOM 808 C CA . GLY A 1 108 ? -9.633 -9.188 -6.699 1 96.62 108 GLY A CA 1
ATOM 809 C C . GLY A 1 108 ? -9.234 -9.305 -5.242 1 96.62 108 GLY A C 1
ATOM 810 O O . GLY A 1 108 ? -8.648 -10.312 -4.832 1 96.62 108 GLY A O 1
ATOM 811 N N . ALA A 1 109 ? -9.461 -8.25 -4.496 1 94.31 109 ALA A N 1
ATOM 812 C CA . ALA A 1 109 ? -9.078 -8.195 -3.086 1 94.31 109 ALA A CA 1
ATOM 813 C C . ALA A 1 109 ? -9.789 -9.289 -2.289 1 94.31 109 ALA A C 1
ATOM 815 O O . ALA A 1 109 ? -9.188 -9.906 -1.407 1 94.31 109 ALA A O 1
ATOM 816 N N . LYS A 1 110 ? -10.969 -9.562 -2.613 1 95.69 110 LYS A N 1
ATOM 817 C CA . LYS A 1 110 ? -11.766 -10.469 -1.798 1 95.69 110 LYS A CA 1
ATOM 818 C C . LYS A 1 110 ? -11.938 -11.82 -2.484 1 95.69 110 LYS A C 1
ATOM 820 O O . LYS A 1 110 ? -12.141 -12.836 -1.822 1 95.69 110 LYS A O 1
ATOM 825 N N . ALA A 1 111 ? -11.898 -11.773 -3.824 1 97.62 111 ALA A N 1
ATOM 826 C CA . ALA A 1 111 ? -12.211 -13 -4.547 1 97.62 111 ALA A CA 1
ATOM 827 C C . ALA A 1 111 ? -11.641 -12.969 -5.961 1 97.62 111 ALA A C 1
ATOM 829 O O . ALA A 1 111 ? -11.125 -11.945 -6.406 1 97.62 111 ALA A O 1
ATOM 830 N N . PHE A 1 112 ? -11.609 -14.164 -6.574 1 98.31 112 PHE A N 1
ATOM 831 C CA . PHE A 1 112 ? -11.484 -14.297 -8.023 1 98.31 112 PHE A CA 1
ATOM 832 C C . PHE A 1 112 ? -12.852 -14.305 -8.688 1 98.31 112 PHE A C 1
ATOM 834 O O . PHE A 1 112 ? -13.711 -15.125 -8.344 1 98.31 112 PHE A O 1
ATOM 841 N N . ASN A 1 113 ? -12.992 -13.43 -9.664 1 97.5 113 ASN A N 1
ATOM 842 C CA . ASN A 1 113 ? -14.32 -13.273 -10.266 1 97.5 113 ASN A CA 1
ATOM 843 C C . ASN A 1 113 ? -14.266 -13.438 -11.781 1 97.5 113 ASN A C 1
ATOM 845 O O . ASN A 1 113 ? -13.297 -13.016 -12.422 1 97.5 113 ASN A O 1
ATOM 849 N N . CYS A 1 114 ? -15.305 -13.969 -12.266 1 97.56 114 CYS A N 1
ATOM 850 C CA . CYS A 1 114 ? -15.461 -13.961 -13.711 1 97.56 114 CYS A CA 1
ATOM 851 C C . CYS A 1 114 ? -15.688 -12.547 -14.234 1 97.56 114 CYS A C 1
ATOM 853 O O . CYS A 1 114 ? -16.469 -11.789 -13.648 1 97.56 114 CYS A O 1
ATOM 855 N N . SER A 1 115 ? -15.055 -12.195 -15.289 1 95.94 115 SER A N 1
ATOM 856 C CA . SER A 1 115 ? -15.125 -10.852 -15.852 1 95.94 115 SER A CA 1
ATOM 857 C C . SER A 1 115 ? -16.484 -10.602 -16.516 1 95.94 115 SER A C 1
ATOM 859 O O . SER A 1 115 ? -16.828 -9.461 -16.812 1 95.94 115 SER A O 1
ATOM 861 N N . ASN A 1 116 ? -17.281 -11.617 -16.656 1 95.81 116 ASN A N 1
ATOM 862 C CA . ASN A 1 116 ? -18.578 -11.484 -17.312 1 95.81 116 ASN A CA 1
ATOM 863 C C . ASN A 1 116 ? -19.688 -11.195 -16.297 1 95.81 116 ASN A C 1
ATOM 865 O O . ASN A 1 116 ? -20.875 -11.219 -16.641 1 95.81 116 ASN A O 1
ATOM 869 N N . TYR A 1 117 ? -19.281 -10.82 -15.109 1 93.12 117 TYR A N 1
ATOM 870 C CA . TYR A 1 117 ? -20.297 -10.633 -14.07 1 93.12 117 TYR A CA 1
ATOM 871 C C . TYR A 1 117 ? -21.156 -9.414 -14.359 1 93.12 117 TYR A C 1
ATOM 873 O O . TYR A 1 117 ? -22.281 -9.305 -13.867 1 93.12 117 TYR A O 1
ATOM 881 N N . ARG A 1 118 ? -20.641 -8.461 -15.156 1 89.31 118 ARG A N 1
ATOM 882 C CA . ARG A 1 118 ? -21.422 -7.258 -15.438 1 89.31 118 ARG A CA 1
ATOM 883 C C . ARG A 1 118 ? -22.016 -7.309 -16.844 1 89.31 118 ARG A C 1
ATOM 885 O O . ARG A 1 118 ? -22.516 -6.309 -17.344 1 89.31 118 ARG A O 1
ATOM 892 N N . GLN A 1 119 ? -21.875 -8.406 -17.547 1 87.31 119 GLN A N 1
ATOM 893 C CA . GLN A 1 119 ? -22.344 -8.523 -18.922 1 87.31 119 GLN A CA 1
ATOM 894 C C . GLN A 1 119 ? -23.859 -8.469 -19 1 87.31 119 GLN A C 1
ATOM 896 O O . GLN A 1 119 ? -24.547 -9.094 -18.203 1 87.31 119 GLN A O 1
ATOM 901 N N . GLU A 1 120 ? -24.281 -7.605 -19.953 1 87.94 120 GLU A N 1
ATOM 902 C CA . GLU A 1 120 ? -25.719 -7.48 -20.141 1 87.94 120 GLU A CA 1
ATOM 903 C C . GLU A 1 120 ? -26.328 -8.766 -20.703 1 87.94 120 GLU A C 1
ATOM 905 O O . GLU A 1 120 ? -25.75 -9.391 -21.594 1 87.94 120 GLU A O 1
ATOM 910 N N . GLY A 1 121 ? -27.5 -9.203 -20.188 1 87.06 121 GLY A N 1
ATOM 911 C CA . GLY A 1 121 ? -28.266 -10.336 -20.688 1 87.06 121 GLY A CA 1
ATOM 912 C C . GLY A 1 121 ? -27.922 -11.641 -20 1 87.06 121 GLY A C 1
ATOM 913 O O . GLY A 1 121 ? -28.812 -12.344 -19.5 1 87.06 121 GLY A O 1
ATOM 914 N N . ASN A 1 122 ? -26.547 -11.961 -19.953 1 88.56 122 ASN A N 1
ATOM 915 C CA . ASN A 1 122 ? -26.141 -13.219 -19.344 1 88.56 122 ASN A CA 1
ATOM 916 C C . ASN A 1 122 ? -24.953 -13.023 -18.406 1 88.56 122 ASN A C 1
ATOM 918 O O . ASN A 1 122 ? -23.828 -13.438 -18.719 1 88.56 122 ASN A O 1
ATOM 922 N N . PRO A 1 123 ? -25.203 -12.43 -17.266 1 93.44 123 PRO A N 1
ATOM 923 C CA . PRO A 1 123 ? -24.094 -12.234 -16.312 1 93.44 123 PRO A CA 1
ATOM 924 C C . PRO A 1 123 ? -23.625 -13.539 -15.68 1 93.44 123 PRO A C 1
ATOM 926 O O . PRO A 1 123 ? -24.438 -14.453 -15.469 1 93.44 123 PRO A O 1
ATOM 929 N N . CYS A 1 124 ? -22.359 -13.711 -15.516 1 95.38 124 CYS A N 1
ATOM 930 C CA . CYS A 1 124 ? -21.781 -14.867 -14.852 1 95.38 124 CYS A CA 1
ATOM 931 C C . CYS A 1 124 ? -21.266 -14.492 -13.469 1 95.38 124 CYS A C 1
ATOM 933 O O . CYS A 1 124 ? -20.391 -13.633 -13.336 1 95.38 124 CYS A O 1
ATOM 935 N N . ASP A 1 125 ? -21.703 -15.172 -12.414 1 93.88 125 ASP A N 1
ATOM 936 C CA . ASP A 1 125 ? -21.359 -14.82 -11.039 1 93.88 125 ASP A CA 1
ATOM 937 C C . ASP A 1 125 ? -20.391 -15.828 -10.445 1 93.88 125 ASP A C 1
ATOM 939 O O . ASP A 1 125 ? -20.359 -16.031 -9.227 1 93.88 125 ASP A O 1
ATOM 943 N N . PHE A 1 126 ? -19.781 -16.516 -11.406 1 96.69 126 PHE A N 1
ATOM 944 C CA . PHE A 1 126 ? -18.812 -17.484 -10.898 1 96.69 126 PHE A CA 1
ATOM 945 C C . PHE A 1 126 ? -17.734 -16.781 -10.07 1 96.69 126 PHE A C 1
ATOM 947 O O . PHE A 1 126 ? -17.156 -15.781 -10.508 1 96.69 126 PHE A O 1
ATOM 954 N N . VAL A 1 127 ? -17.438 -17.344 -8.898 1 96.88 127 VAL A N 1
ATOM 955 C CA . VAL A 1 127 ? -16.562 -16.688 -7.949 1 96.88 127 VAL A CA 1
ATOM 956 C C . VAL A 1 127 ? -15.773 -17.719 -7.156 1 96.88 127 VAL A C 1
ATOM 958 O O . VAL A 1 127 ? -16.312 -18.781 -6.809 1 96.88 127 VAL A O 1
ATOM 961 N N . ILE A 1 128 ? -14.562 -17.484 -6.984 1 97.62 128 ILE A N 1
ATOM 962 C CA . ILE A 1 128 ? -13.742 -18.234 -6.039 1 97.62 128 ILE A CA 1
ATOM 963 C C . ILE A 1 128 ? -13.219 -17.297 -4.953 1 97.62 128 ILE A C 1
ATOM 965 O O . ILE A 1 128 ? -12.445 -16.375 -5.238 1 97.62 128 ILE A O 1
ATOM 969 N N . TRP A 1 129 ? -13.562 -17.578 -3.758 1 97 129 TRP A N 1
ATOM 970 C CA . TRP A 1 129 ? -13.148 -16.703 -2.67 1 97 129 TRP A CA 1
ATOM 971 C C . TRP A 1 129 ? -11.656 -16.844 -2.391 1 97 129 TRP A C 1
ATOM 973 O O . TRP A 1 129 ? -11.102 -17.938 -2.512 1 97 129 TRP A O 1
ATOM 983 N N . ARG A 1 130 ? -11.062 -15.742 -2.012 1 96.94 130 ARG A N 1
ATOM 984 C CA . ARG A 1 130 ? -9.625 -15.742 -1.753 1 96.94 130 ARG A CA 1
ATOM 985 C C . ARG A 1 130 ? -9.289 -16.641 -0.562 1 96.94 130 ARG A C 1
ATOM 987 O O . ARG A 1 130 ? -8.203 -17.219 -0.508 1 96.94 130 ARG A O 1
ATOM 994 N N . ASN A 1 131 ? -10.109 -16.641 0.381 1 96.38 131 ASN A N 1
ATOM 995 C CA . ASN A 1 131 ? -9.945 -17.469 1.577 1 96.38 131 ASN A CA 1
ATOM 996 C C . ASN A 1 131 ? -11.047 -18.5 1.703 1 96.38 131 ASN A C 1
ATOM 998 O O . ASN A 1 131 ? -12.234 -18.172 1.734 1 96.38 131 ASN A O 1
ATOM 1002 N N . ILE A 1 132 ? -10.719 -19.688 1.716 1 95.06 132 ILE A N 1
ATOM 1003 C CA . ILE A 1 132 ? -11.664 -20.781 1.929 1 95.06 132 ILE A CA 1
ATOM 1004 C C . ILE A 1 132 ? -11.195 -21.641 3.098 1 95.06 132 ILE A C 1
ATOM 1006 O O . ILE A 1 132 ? -10.141 -22.281 3.025 1 95.06 132 ILE A O 1
ATOM 1010 N N . GLY A 1 133 ? -12.008 -21.656 4.125 1 93.62 133 GLY A N 1
ATOM 1011 C CA . GLY A 1 133 ? -11.656 -22.438 5.301 1 93.62 133 GLY A CA 1
ATOM 1012 C C . GLY A 1 133 ? -10.328 -22.031 5.914 1 93.62 133 GLY A C 1
ATOM 1013 O O . GLY A 1 133 ? -9.523 -22.891 6.285 1 93.62 133 GLY A O 1
ATOM 1014 N N . GLY A 1 134 ? -10 -20.797 5.855 1 94.25 134 GLY A N 1
ATOM 1015 C CA . GLY A 1 134 ? -8.75 -20.312 6.414 1 94.25 134 GLY A CA 1
ATOM 1016 C C . GLY A 1 134 ? -7.574 -20.453 5.469 1 94.25 134 GLY A C 1
ATOM 1017 O O . GLY A 1 134 ? -6.469 -20 5.77 1 94.25 134 GLY A O 1
ATOM 1018 N N . HIS A 1 135 ? -7.84 -21.109 4.398 1 95.44 135 HIS A N 1
ATOM 1019 C CA . HIS A 1 135 ? -6.797 -21.281 3.396 1 95.44 135 HIS A CA 1
ATOM 1020 C C . HIS A 1 135 ? -6.797 -20.141 2.395 1 95.44 135 HIS A C 1
ATOM 1022 O O . HIS A 1 135 ? -7.812 -19.875 1.739 1 95.44 135 HIS A O 1
ATOM 1028 N N . LEU A 1 136 ? -5.648 -19.469 2.375 1 95.19 136 LEU A N 1
ATOM 1029 C CA . LEU A 1 136 ? -5.492 -18.453 1.335 1 95.19 136 LEU A CA 1
ATOM 1030 C C . LEU A 1 136 ? -5.211 -19.109 -0.016 1 95.19 136 LEU A C 1
ATOM 1032 O O . LEU A 1 136 ? -4.156 -19.719 -0.207 1 95.19 136 LEU A O 1
ATOM 1036 N N . MET A 1 137 ? -6.121 -18.953 -0.957 1 96.81 137 MET A N 1
ATOM 1037 C CA . MET A 1 137 ? -6.055 -19.609 -2.254 1 96.81 137 MET A CA 1
ATOM 1038 C C . MET A 1 137 ? -4.828 -19.156 -3.037 1 96.81 137 MET A C 1
ATOM 1040 O O . MET A 1 137 ? -4.547 -17.953 -3.113 1 96.81 137 MET A O 1
ATOM 1044 N N . THR A 1 138 ? -4.117 -20.094 -3.668 1 95.88 138 THR A N 1
ATOM 1045 C CA . THR A 1 138 ? -2.965 -19.797 -4.508 1 95.88 138 THR A CA 1
ATOM 1046 C C . THR A 1 138 ? -3.363 -19.75 -5.98 1 95.88 138 THR A C 1
ATOM 1048 O O . THR A 1 138 ? -4.473 -20.156 -6.34 1 95.88 138 THR A O 1
ATOM 1051 N N . LEU A 1 139 ? -2.469 -19.266 -6.785 1 96.25 139 LEU A N 1
ATOM 1052 C CA . LEU A 1 139 ? -2.695 -19.297 -8.227 1 96.25 139 LEU A CA 1
ATOM 1053 C C . LEU A 1 139 ? -2.916 -20.719 -8.711 1 96.25 139 LEU A C 1
ATOM 1055 O O . LEU A 1 139 ? -3.807 -20.984 -9.523 1 96.25 139 LEU A O 1
ATOM 1059 N N . ASP A 1 140 ? -2.115 -21.609 -8.188 1 96.06 140 ASP A N 1
ATOM 1060 C CA . ASP A 1 140 ? -2.232 -23.016 -8.594 1 96.06 140 ASP A CA 1
ATOM 1061 C C . ASP A 1 140 ? -3.607 -23.578 -8.234 1 96.06 140 ASP A C 1
ATOM 1063 O O . ASP A 1 140 ? -4.227 -24.266 -9.039 1 96.06 140 ASP A O 1
ATOM 1067 N N . ASP A 1 141 ? -4.082 -23.297 -7.031 1 97.25 141 ASP A N 1
ATOM 1068 C CA . ASP A 1 141 ? -5.41 -23.75 -6.617 1 97.25 141 ASP A CA 1
ATOM 1069 C C . ASP A 1 141 ? -6.473 -23.328 -7.633 1 97.25 141 ASP A C 1
ATOM 1071 O O . ASP A 1 141 ? -7.234 -24.172 -8.117 1 97.25 141 ASP A O 1
ATOM 1075 N N . VAL A 1 142 ? -6.445 -22.078 -7.949 1 97.94 142 VAL A N 1
ATOM 1076 C CA . VAL A 1 142 ? -7.48 -21.484 -8.789 1 97.94 142 VAL A CA 1
ATOM 1077 C C . VAL A 1 142 ? -7.398 -22.047 -10.195 1 97.94 142 VAL A C 1
ATOM 1079 O O . VAL A 1 142 ? -8.414 -22.438 -10.781 1 97.94 142 VAL A O 1
ATOM 1082 N N . ARG A 1 143 ? -6.238 -22.141 -10.672 1 97.5 143 ARG A N 1
ATOM 1083 C CA . ARG A 1 143 ? -6.043 -22.625 -12.039 1 97.5 143 ARG A CA 1
ATOM 1084 C C . ARG A 1 143 ? -6.441 -24.094 -12.156 1 97.5 143 ARG A C 1
ATOM 1086 O O . ARG A 1 143 ? -7.055 -24.5 -13.148 1 97.5 143 ARG A O 1
ATOM 1093 N N . GLU A 1 144 ? -6.113 -24.891 -11.188 1 97.81 144 GLU A N 1
ATOM 1094 C CA . GLU A 1 144 ? -6.492 -26.312 -11.188 1 97.81 144 GLU A CA 1
ATOM 1095 C C . GLU A 1 144 ? -8.008 -26.469 -11.141 1 97.81 144 GLU A C 1
ATOM 1097 O O . GLU A 1 144 ? -8.578 -27.281 -11.875 1 97.81 144 GLU A O 1
ATOM 1102 N N . ILE A 1 145 ? -8.625 -25.703 -10.312 1 97.94 145 ILE A N 1
ATOM 1103 C CA . ILE A 1 145 ? -10.078 -25.797 -10.18 1 97.94 145 ILE A CA 1
ATOM 1104 C C . ILE A 1 145 ? -10.742 -25.391 -11.5 1 97.94 145 ILE A C 1
ATOM 1106 O O . ILE A 1 145 ? -11.656 -26.078 -11.969 1 97.94 145 ILE A O 1
ATOM 1110 N N . CYS A 1 146 ? -10.242 -24.375 -12.055 1 97.62 146 CYS A N 1
ATOM 1111 C CA . CYS A 1 146 ? -10.859 -23.859 -13.273 1 97.62 146 CYS A CA 1
ATOM 1112 C C . CYS A 1 146 ? -10.578 -24.781 -14.453 1 97.62 146 CYS A C 1
ATOM 1114 O O . CYS A 1 146 ? -11.438 -24.984 -15.312 1 97.62 146 CYS A O 1
ATOM 1116 N N . ALA A 1 147 ? -9.438 -25.375 -14.523 1 96.75 147 ALA A N 1
ATOM 1117 C CA . ALA A 1 147 ? -9.039 -26.203 -15.656 1 96.75 147 ALA A CA 1
ATOM 1118 C C . ALA A 1 147 ? -9.492 -27.641 -15.484 1 96.75 147 ALA A C 1
ATOM 1120 O O . ALA A 1 147 ? -9.984 -28.266 -16.422 1 96.75 147 ALA A O 1
ATOM 1121 N N . ASP A 1 148 ? -9.383 -28.172 -14.227 1 96.44 148 ASP A N 1
ATOM 1122 C CA . ASP A 1 148 ? -9.562 -29.609 -14 1 96.44 148 ASP A CA 1
ATOM 1123 C C . ASP A 1 148 ? -10.797 -29.875 -13.148 1 96.44 148 ASP A C 1
ATOM 1125 O O . ASP A 1 148 ? -11.195 -31.031 -12.969 1 96.44 148 ASP A O 1
ATOM 1129 N N . GLY A 1 149 ? -11.305 -28.938 -12.547 1 97.12 149 GLY A N 1
ATOM 1130 C CA . GLY A 1 149 ? -12.516 -29.078 -11.758 1 97.12 149 GLY A CA 1
ATOM 1131 C C . GLY A 1 149 ? -12.242 -29.391 -10.297 1 97.12 149 GLY A C 1
ATOM 1132 O O . GLY A 1 149 ? -13.164 -29.438 -9.477 1 97.12 149 GLY A O 1
ATOM 1133 N N . VAL A 1 150 ? -10.961 -29.656 -10.016 1 97.69 150 VAL A N 1
ATOM 1134 C CA . VAL A 1 150 ? -10.594 -30.031 -8.648 1 97.69 150 VAL A CA 1
ATOM 1135 C C . VAL A 1 150 ? -9.094 -29.812 -8.438 1 97.69 150 VAL A C 1
ATOM 1137 O O . VAL A 1 150 ? -8.312 -29.891 -9.383 1 97.69 150 VAL A O 1
ATOM 1140 N N . THR A 1 151 ? -8.68 -29.469 -7.195 1 97.88 151 THR A N 1
ATOM 1141 C CA . THR A 1 151 ? -7.258 -29.359 -6.891 1 97.88 151 THR A CA 1
ATOM 1142 C C . THR A 1 151 ? -6.586 -30.719 -6.93 1 97.88 151 THR A C 1
ATOM 1144 O O . THR A 1 151 ? -7.223 -31.734 -6.645 1 97.88 151 THR A O 1
ATOM 1147 N N . SER A 1 152 ? -5.359 -30.734 -7.223 1 96.38 152 SER A N 1
ATOM 1148 C CA . SER A 1 152 ? -4.617 -31.984 -7.301 1 96.38 152 SER A CA 1
ATOM 1149 C C . SER A 1 152 ? -4.285 -32.5 -5.91 1 96.38 152 SER A C 1
ATOM 1151 O O . SER A 1 152 ? -4.262 -33.719 -5.691 1 96.38 152 SER A O 1
ATOM 1153 N N . ARG A 1 153 ? -4.078 -31.594 -4.992 1 96.5 153 ARG A N 1
ATOM 1154 C CA . ARG A 1 153 ? -3.715 -32 -3.637 1 96.5 153 ARG A CA 1
ATOM 1155 C C . ARG A 1 153 ? -4.797 -31.594 -2.637 1 96.5 153 ARG A C 1
ATOM 1157 O O . ARG A 1 153 ? -5.637 -30.75 -2.93 1 96.5 153 ARG A O 1
ATOM 1164 N N . GLU A 1 154 ? -4.695 -32.25 -1.532 1 97.38 154 GLU A N 1
ATOM 1165 C CA . GLU A 1 154 ? -5.527 -31.797 -0.42 1 97.38 154 GLU A CA 1
ATOM 1166 C C . GLU A 1 154 ? -4.996 -30.5 0.184 1 97.38 154 GLU A C 1
ATOM 1168 O O . GLU A 1 154 ? -3.785 -30.281 0.217 1 97.38 154 GLU A O 1
ATOM 1173 N N . ILE A 1 155 ? -5.887 -29.766 0.575 1 96.44 155 ILE A N 1
ATOM 1174 C CA . ILE A 1 155 ? -5.566 -28.453 1.149 1 96.44 155 ILE A CA 1
ATOM 1175 C C . ILE A 1 155 ? -5.918 -28.453 2.637 1 96.44 155 ILE A C 1
ATOM 1177 O O . ILE A 1 155 ? -6.965 -28.969 3.037 1 96.44 155 ILE A O 1
ATOM 1181 N N . GLU A 1 156 ? -5.016 -27.891 3.418 1 96.06 156 GLU A N 1
ATOM 1182 C CA . GLU A 1 156 ? -5.258 -27.734 4.848 1 96.06 156 GLU A CA 1
ATOM 1183 C C . GLU A 1 156 ? -6.223 -26.578 5.125 1 96.06 156 GLU A C 1
ATOM 1185 O O . GLU A 1 156 ? -6.035 -25.469 4.621 1 96.06 156 GLU A O 1
ATOM 1190 N N . MET A 1 157 ? -7.234 -26.875 5.91 1 95.69 157 MET A N 1
ATOM 1191 C CA . MET A 1 157 ? -8.242 -25.875 6.254 1 95.69 157 MET A CA 1
ATOM 1192 C C . MET A 1 157 ? -8.547 -25.891 7.746 1 95.69 157 MET A C 1
ATOM 1194 O O . MET A 1 157 ? -8.078 -26.781 8.469 1 95.69 157 MET A O 1
ATOM 1198 N N . TYR A 1 158 ? -9.188 -24.812 8.148 1 93.88 158 TYR A N 1
ATOM 1199 C CA . TYR A 1 158 ? -9.406 -24.641 9.578 1 93.88 158 TYR A CA 1
ATOM 1200 C C . TYR A 1 158 ? -10.891 -24.5 9.883 1 93.88 158 TYR A C 1
ATOM 1202 O O . TYR A 1 158 ? -11.578 -23.672 9.273 1 93.88 158 TYR A O 1
ATOM 1210 N N . GLY A 1 159 ? -11.258 -25.297 10.891 1 88.75 159 GLY A N 1
ATOM 1211 C CA . GLY A 1 159 ? -12.633 -25.188 11.344 1 88.75 159 GLY A CA 1
ATOM 1212 C C . GLY A 1 159 ? -12.852 -24.031 12.289 1 88.75 159 GLY A C 1
ATOM 1213 O O . GLY A 1 159 ? -11.898 -23.344 12.68 1 88.75 159 GLY A O 1
ATOM 1214 N N . GLU A 1 160 ? -14.141 -23.734 12.594 1 86 160 GLU A N 1
ATOM 1215 C CA . GLU A 1 160 ? -14.508 -22.609 13.461 1 86 160 GLU A CA 1
ATOM 1216 C C . GLU A 1 160 ? -13.836 -22.734 14.82 1 86 160 GLU A C 1
ATOM 1218 O O . GLU A 1 160 ? -13.469 -21.719 15.422 1 86 160 GLU A O 1
ATOM 1223 N N . ASN A 1 161 ? -13.695 -23.938 15.273 1 87.88 161 ASN A N 1
ATOM 1224 C CA . ASN A 1 161 ? -13.117 -24.156 16.594 1 87.88 161 ASN A CA 1
ATOM 1225 C C . ASN A 1 161 ? -11.602 -24.344 16.531 1 87.88 161 ASN A C 1
ATOM 1227 O O . ASN A 1 161 ? -10.984 -24.781 17.5 1 87.88 161 ASN A O 1
ATOM 1231 N N . GLY A 1 162 ? -11.023 -24.141 15.375 1 87.81 162 GLY A N 1
ATOM 1232 C CA . GLY A 1 162 ? -9.586 -24.266 15.227 1 87.81 162 GLY A CA 1
ATOM 1233 C C . GLY A 1 162 ? -9.156 -25.656 14.766 1 87.81 162 GLY A C 1
ATOM 1234 O O . GLY A 1 162 ? -7.969 -25.906 14.586 1 87.81 162 GLY A O 1
ATOM 1235 N N . ALA A 1 163 ? -10.094 -26.547 14.602 1 92.5 163 ALA A N 1
ATOM 1236 C CA . ALA A 1 163 ? -9.781 -27.891 14.125 1 92.5 163 ALA A CA 1
ATOM 1237 C C . ALA A 1 163 ? -9.211 -27.859 12.711 1 92.5 163 ALA A C 1
ATOM 1239 O O . ALA A 1 163 ? -9.68 -27.094 11.867 1 92.5 163 ALA A O 1
ATOM 1240 N N . ILE A 1 164 ? -8.117 -28.688 12.602 1 95.19 164 ILE A N 1
ATOM 1241 C CA . ILE A 1 164 ? -7.457 -28.75 11.297 1 95.19 164 ILE A CA 1
ATOM 1242 C C . ILE A 1 164 ? -7.973 -29.953 10.516 1 95.19 164 ILE A C 1
ATOM 1244 O O . ILE A 1 164 ? -8.102 -31.047 11.07 1 95.19 164 ILE A O 1
ATOM 1248 N N . TYR A 1 165 ? -8.406 -29.844 9.273 1 95.38 165 TYR A N 1
ATOM 1249 C CA . TYR A 1 165 ? -8.797 -30.922 8.391 1 95.38 165 TYR A CA 1
ATOM 1250 C C . TYR A 1 165 ? -8.281 -30.703 6.977 1 95.38 165 TYR A C 1
ATOM 1252 O O . TYR A 1 165 ? -7.812 -29.609 6.648 1 95.38 165 TYR A O 1
ATOM 1260 N N . ARG A 1 166 ? -8.234 -31.75 6.25 1 96.88 166 ARG A N 1
ATOM 1261 C CA . ARG A 1 166 ? -7.719 -31.688 4.887 1 96.88 166 ARG A CA 1
ATOM 1262 C C . ARG A 1 166 ? -8.75 -32.188 3.885 1 96.88 166 ARG A C 1
ATOM 1264 O O . ARG A 1 166 ? -9.398 -33.219 4.117 1 96.88 166 ARG A O 1
ATOM 1271 N N . ARG A 1 167 ? -8.984 -31.391 2.85 1 96.56 167 ARG A N 1
ATOM 1272 C CA . ARG A 1 167 ? -9.875 -31.75 1.752 1 96.56 167 ARG A CA 1
ATOM 1273 C C . ARG A 1 167 ? -9.375 -31.188 0.43 1 96.56 167 ARG A C 1
ATOM 1275 O O . ARG A 1 167 ? -8.57 -30.25 0.417 1 96.56 167 ARG A O 1
ATOM 1282 N N . LYS A 1 168 ? -9.797 -31.859 -0.614 1 98.06 168 LYS A N 1
ATOM 1283 C CA . LYS A 1 168 ? -9.648 -31.188 -1.907 1 98.06 168 LYS A CA 1
ATOM 1284 C C . LYS A 1 168 ? -10.742 -30.156 -2.125 1 98.06 168 LYS A C 1
ATOM 1286 O O . LYS A 1 168 ? -11.812 -30.234 -1.512 1 98.06 168 LYS A O 1
ATOM 1291 N N . LEU A 1 169 ? -10.344 -29.141 -2.898 1 97.81 169 LEU A N 1
ATOM 1292 C CA . LEU A 1 169 ? -11.344 -28.156 -3.322 1 97.81 169 LEU A CA 1
ATOM 1293 C C . LEU A 1 169 ? -11.703 -28.359 -4.793 1 97.81 169 LEU A C 1
ATOM 1295 O O . LEU A 1 169 ? -10.828 -28.625 -5.617 1 97.81 169 LEU A O 1
ATOM 1299 N N . GLY A 1 170 ? -12.977 -28.297 -5.066 1 97.56 170 GLY A N 1
ATOM 1300 C CA . GLY A 1 170 ? -13.43 -28.484 -6.438 1 97.56 170 GLY A CA 1
ATOM 1301 C C . GLY A 1 170 ? -14.75 -27.797 -6.734 1 97.56 170 GLY A C 1
ATOM 1302 O O . GLY A 1 170 ? -15.328 -27.156 -5.859 1 97.56 170 GLY A O 1
ATOM 1303 N N . LEU A 1 171 ? -15.148 -27.938 -7.961 1 96.94 171 LEU A N 1
ATOM 1304 C CA . LEU A 1 171 ? -16.406 -27.328 -8.414 1 96.94 171 LEU A CA 1
ATOM 1305 C C . LEU A 1 171 ? -17.594 -28.172 -7.957 1 96.94 171 LEU A C 1
ATOM 1307 O O . LEU A 1 171 ? -17.531 -29.406 -7.941 1 96.94 171 LEU A O 1
ATOM 1311 N N . SER A 1 172 ? -18.625 -27.438 -7.605 1 94.56 172 SER A N 1
ATOM 1312 C CA . SER A 1 172 ? -19.906 -28.109 -7.41 1 94.56 172 SER A CA 1
ATOM 1313 C C . SER A 1 172 ? -20.406 -28.75 -8.711 1 94.56 172 SER A C 1
ATOM 1315 O O . SER A 1 172 ? -19.984 -28.344 -9.797 1 94.56 172 SER A O 1
ATOM 1317 N N . PRO A 1 173 ? -21.297 -29.656 -8.586 1 91.38 173 PRO A N 1
ATOM 1318 C CA . PRO A 1 173 ? -21.781 -30.328 -9.789 1 91.38 173 PRO A CA 1
ATOM 1319 C C . PRO A 1 173 ? -22.391 -29.344 -10.797 1 91.38 173 PRO A C 1
ATOM 1321 O O . PRO A 1 173 ? -22.266 -29.547 -12.008 1 91.38 173 PRO A O 1
ATOM 1324 N N . ASP A 1 174 ? -22.969 -28.312 -10.352 1 88.62 174 ASP A N 1
ATOM 1325 C CA . ASP A 1 174 ? -23.578 -27.328 -11.227 1 88.62 174 ASP A CA 1
ATOM 1326 C C . ASP A 1 174 ? -22.578 -26.25 -11.625 1 88.62 174 ASP A C 1
ATOM 1328 O O . ASP A 1 174 ? -22.906 -25.312 -12.367 1 88.62 174 ASP A O 1
ATOM 1332 N N . LYS A 1 175 ? -21.328 -26.375 -11.156 1 86.69 175 LYS A N 1
ATOM 1333 C CA . LYS A 1 175 ? -20.203 -25.5 -11.461 1 86.69 175 LYS A CA 1
ATOM 1334 C C . LYS A 1 175 ? -20.484 -24.062 -11.039 1 86.69 175 LYS A C 1
ATOM 1336 O O . LYS A 1 175 ? -20.047 -23.125 -11.688 1 86.69 175 LYS A O 1
ATOM 1341 N N . THR A 1 176 ? -21.219 -23.906 -9.922 1 86.19 176 THR A N 1
ATOM 1342 C CA . THR A 1 176 ? -21.578 -22.562 -9.492 1 86.19 176 THR A CA 1
ATOM 1343 C C . THR A 1 176 ? -20.734 -22.125 -8.305 1 86.19 176 THR A C 1
ATOM 1345 O O . THR A 1 176 ? -20.641 -20.922 -8.023 1 86.19 176 THR A O 1
ATOM 1348 N N . LYS A 1 177 ? -20.172 -23.031 -7.684 1 90.94 177 LYS A N 1
ATOM 1349 C CA . LYS A 1 177 ? -19.406 -22.672 -6.496 1 90.94 177 LYS A CA 1
ATOM 1350 C C . LYS A 1 177 ? -18.25 -23.656 -6.273 1 90.94 177 LYS A C 1
ATOM 1352 O O . LYS A 1 177 ? -18.25 -24.75 -6.832 1 90.94 177 LYS A O 1
ATOM 1357 N N . VAL A 1 178 ? -17.266 -23.219 -5.559 1 95.69 178 VAL A N 1
ATOM 1358 C CA . VAL A 1 178 ? -16.172 -24.078 -5.121 1 95.69 178 VAL A CA 1
ATOM 1359 C C . VAL A 1 178 ? -16.531 -24.75 -3.795 1 95.69 178 VAL A C 1
ATOM 1361 O O . VAL A 1 178 ? -16.953 -24.078 -2.85 1 95.69 178 VAL A O 1
ATOM 1364 N N . ILE A 1 179 ? -16.375 -26.062 -3.779 1 94.5 179 ILE A N 1
ATOM 1365 C CA . ILE A 1 179 ? -16.766 -26.812 -2.59 1 94.5 179 ILE A CA 1
ATOM 1366 C C . ILE A 1 179 ? -15.609 -27.703 -2.139 1 94.5 179 ILE A C 1
ATOM 1368 O O . ILE A 1 179 ? -14.68 -27.953 -2.904 1 94.5 179 ILE A O 1
ATOM 1372 N N . LYS A 1 180 ? -15.75 -28.125 -0.84 1 94.31 180 LYS A N 1
ATOM 1373 C CA . LYS A 1 180 ? -14.844 -29.141 -0.328 1 94.31 180 LYS A CA 1
ATOM 1374 C C . LYS A 1 180 ? -15.234 -30.531 -0.833 1 94.31 180 LYS A C 1
ATOM 1376 O O . LYS A 1 180 ? -16.422 -30.891 -0.83 1 94.31 180 LYS A O 1
ATOM 1381 N N . VAL A 1 181 ? -14.234 -31.188 -1.412 1 92.94 181 VAL A N 1
ATOM 1382 C CA . VAL A 1 181 ? -14.484 -32.5 -1.995 1 92.94 181 VAL A CA 1
ATOM 1383 C C . VAL A 1 181 ? -13.797 -33.562 -1.163 1 92.94 181 VAL A C 1
ATOM 1385 O O . VAL A 1 181 ? -12.641 -33.406 -0.765 1 92.94 181 VAL A O 1
ATOM 1388 N N . MET B 1 1 ? 27.844 11.789 -17.906 1 31.39 1 MET B N 1
ATOM 1389 C CA . MET B 1 1 ? 26.531 12.352 -17.594 1 31.39 1 MET B CA 1
ATOM 1390 C C . MET B 1 1 ? 26.578 13.102 -16.266 1 31.39 1 MET B C 1
ATOM 1392 O O . MET B 1 1 ? 27.016 12.547 -15.25 1 31.39 1 MET B O 1
ATOM 1396 N N . ASP B 1 2 ? 26.859 14.211 -16.031 1 37.22 2 ASP B N 1
ATOM 1397 C CA . ASP B 1 2 ? 27.078 15.062 -14.867 1 37.22 2 ASP B CA 1
ATOM 1398 C C . ASP B 1 2 ? 26 14.844 -13.812 1 37.22 2 ASP B C 1
ATOM 1400 O O . ASP B 1 2 ? 24.812 15.039 -14.086 1 37.22 2 ASP B O 1
ATOM 1404 N N . ASN B 1 3 ? 25.938 13.82 -12.914 1 47.38 3 ASN B N 1
ATOM 1405 C CA . ASN B 1 3 ? 25 13.367 -11.883 1 47.38 3 ASN B CA 1
ATOM 1406 C C . ASN B 1 3 ? 24.609 14.508 -10.953 1 47.38 3 ASN B C 1
ATOM 1408 O O . ASN B 1 3 ? 25.281 14.773 -9.961 1 47.38 3 ASN B O 1
ATOM 1412 N N . GLU B 1 4 ? 24.234 15.633 -11.445 1 57.62 4 GLU B N 1
ATOM 1413 C CA . GLU B 1 4 ? 23.766 16.703 -10.578 1 57.62 4 GLU B CA 1
ATOM 1414 C C . GLU B 1 4 ? 22.859 16.172 -9.469 1 57.62 4 GLU B C 1
ATOM 1416 O O . GLU B 1 4 ? 21.828 15.57 -9.75 1 57.62 4 GLU B O 1
ATOM 1421 N N . THR B 1 5 ? 23.422 16.016 -8.305 1 75.62 5 THR B N 1
ATOM 1422 C CA . THR B 1 5 ? 22.766 15.539 -7.102 1 75.62 5 THR B CA 1
ATOM 1423 C C . THR B 1 5 ? 21.594 16.453 -6.734 1 75.62 5 THR B C 1
ATOM 1425 O O . THR B 1 5 ? 21.766 17.641 -6.523 1 75.62 5 THR B O 1
ATOM 1428 N N . LYS B 1 6 ? 20.438 16.062 -6.957 1 87.56 6 LYS B N 1
ATOM 1429 C CA . LYS B 1 6 ? 19.203 16.797 -6.668 1 87.56 6 LYS B CA 1
ATOM 1430 C C . LYS B 1 6 ? 19.078 17.078 -5.176 1 87.56 6 LYS B C 1
ATOM 1432 O O . LYS B 1 6 ? 19.125 16.172 -4.355 1 87.56 6 LYS B O 1
ATOM 1437 N N . ILE B 1 7 ? 19.125 18.453 -4.828 1 95.44 7 ILE B N 1
ATOM 1438 C CA . ILE B 1 7 ? 18.906 18.859 -3.443 1 95.44 7 ILE B CA 1
ATOM 1439 C C . ILE B 1 7 ? 17.422 18.781 -3.098 1 95.44 7 ILE B C 1
ATOM 1441 O O . ILE B 1 7 ? 16.594 19.375 -3.787 1 95.44 7 ILE B O 1
ATOM 1445 N N . ILE B 1 8 ? 17.078 18.125 -2.043 1 97.56 8 ILE B N 1
ATOM 1446 C CA . ILE B 1 8 ? 15.695 17.859 -1.646 1 97.56 8 ILE B CA 1
ATOM 1447 C C . ILE B 1 8 ? 15.266 18.859 -0.578 1 97.56 8 ILE B C 1
ATOM 1449 O O . ILE B 1 8 ? 14.086 19.219 -0.502 1 97.56 8 ILE B O 1
ATOM 1453 N N . GLY B 1 9 ? 16.141 19.297 0.259 1 97.06 9 GLY B N 1
ATOM 1454 C CA . GLY B 1 9 ? 15.883 20.219 1.355 1 97.06 9 GLY B CA 1
ATOM 1455 C C . GLY B 1 9 ? 17.078 20.438 2.256 1 97.06 9 GLY B C 1
ATOM 1456 O O . GLY B 1 9 ? 18.219 20.172 1.858 1 97.06 9 GLY B O 1
ATOM 1457 N N . ARG B 1 10 ? 16.797 21.016 3.475 1 96.75 10 ARG B N 1
ATOM 1458 C CA . ARG B 1 10 ? 17.859 21.297 4.438 1 96.75 10 ARG B CA 1
ATOM 1459 C C . ARG B 1 10 ? 17.797 20.344 5.621 1 96.75 10 ARG B C 1
ATOM 1461 O O . ARG B 1 10 ? 16.703 20.016 6.109 1 96.75 10 ARG B O 1
ATOM 1468 N N . CYS B 1 11 ? 18.969 19.938 6.062 1 96.56 11 CYS B N 1
ATOM 1469 C CA . CYS B 1 11 ? 19.094 18.969 7.156 1 96.56 11 CYS B CA 1
ATOM 1470 C C . CYS B 1 11 ? 18.672 19.609 8.484 1 96.56 11 CYS B C 1
ATOM 1472 O O . CYS B 1 11 ? 19.25 20.609 8.898 1 96.56 11 CYS B O 1
ATOM 1474 N N . PRO B 1 12 ? 17.75 19.016 9.125 1 95.31 12 PRO B N 1
ATOM 1475 C CA . PRO B 1 12 ? 17.328 19.562 10.414 1 95.31 12 PRO B CA 1
ATOM 1476 C C . PRO B 1 12 ? 18.375 19.375 11.508 1 95.31 12 PRO B C 1
ATOM 1478 O O . PRO B 1 12 ? 18.266 19.984 12.578 1 95.31 12 PRO B O 1
ATOM 1481 N N . VAL B 1 13 ? 19.266 18.531 11.289 1 93.44 13 VAL B N 1
ATOM 1482 C CA . VAL B 1 13 ? 20.266 18.203 12.305 1 93.44 13 VAL B CA 1
ATOM 1483 C C . VAL B 1 13 ? 21.406 19.219 12.25 1 93.44 13 VAL B C 1
ATOM 1485 O O . VAL B 1 13 ? 21.812 19.766 13.273 1 93.44 13 VAL B O 1
ATOM 1488 N N . CYS B 1 14 ? 21.922 19.609 11.039 1 94.69 14 CYS B N 1
ATOM 1489 C CA . CYS B 1 14 ? 23.141 20.422 10.977 1 94.69 14 CYS B CA 1
ATOM 1490 C C . CYS B 1 14 ? 22.969 21.594 10.008 1 94.69 14 CYS B C 1
ATOM 1492 O O . CYS B 1 14 ? 23.859 22.422 9.867 1 94.69 14 CYS B O 1
ATOM 1494 N N . GLY B 1 15 ? 21.859 21.562 9.273 1 94.62 15 GLY B N 1
ATOM 1495 C CA . GLY B 1 15 ? 21.594 22.672 8.359 1 94.62 15 GLY B CA 1
ATOM 1496 C C . GLY B 1 15 ? 22.156 22.438 6.973 1 94.62 15 GLY B C 1
ATOM 1497 O O . GLY B 1 15 ? 21.938 23.25 6.07 1 94.62 15 GLY B O 1
ATOM 1498 N N . GLY B 1 16 ? 22.797 21.375 6.734 1 95.12 16 GLY B N 1
ATOM 1499 C CA . GLY B 1 16 ? 23.344 21.062 5.426 1 95.12 16 GLY B CA 1
ATOM 1500 C C . GLY B 1 16 ? 22.297 20.672 4.41 1 95.12 16 GLY B C 1
ATOM 1501 O O . GLY B 1 16 ? 21.109 20.609 4.738 1 95.12 16 GLY B O 1
ATOM 1502 N N . ASN B 1 17 ? 22.75 20.406 3.178 1 96.19 17 ASN B N 1
ATOM 1503 C CA . ASN B 1 17 ? 21.828 19.984 2.131 1 96.19 17 ASN B CA 1
ATOM 1504 C C . ASN B 1 17 ? 21.484 18.5 2.26 1 96.19 17 ASN B C 1
ATOM 1506 O O . ASN B 1 17 ? 22.344 17.688 2.559 1 96.19 17 ASN B O 1
ATOM 1510 N N . VAL B 1 18 ? 20.219 18.188 2.115 1 96.88 18 VAL B N 1
ATOM 1511 C CA . VAL B 1 18 ? 19.781 16.797 2.01 1 96.88 18 VAL B CA 1
ATOM 1512 C C . VAL B 1 18 ? 19.672 16.406 0.54 1 96.88 18 VAL B C 1
ATOM 1514 O O . VAL B 1 18 ? 19.047 17.109 -0.257 1 96.88 18 VAL B O 1
ATOM 1517 N N . VAL B 1 19 ? 20.328 15.266 0.197 1 96.44 19 VAL B N 1
ATOM 1518 C CA . VAL B 1 19 ? 20.391 14.859 -1.202 1 96.44 19 VAL B CA 1
ATOM 1519 C C . VAL B 1 19 ? 19.797 13.461 -1.355 1 96.44 19 VAL B C 1
ATOM 1521 O O . VAL B 1 19 ? 19.734 12.695 -0.389 1 96.44 19 VAL B O 1
ATOM 1524 N N . LYS B 1 20 ? 19.328 13.234 -2.582 1 94.5 20 LYS B N 1
ATOM 1525 C CA . LYS B 1 20 ? 18.766 11.922 -2.906 1 94.5 20 LYS B CA 1
ATOM 1526 C C . LYS B 1 20 ? 19.859 10.914 -3.242 1 94.5 20 LYS B C 1
ATOM 1528 O O . LYS B 1 20 ? 20.812 11.242 -3.945 1 94.5 20 LYS B O 1
ATOM 1533 N N . THR B 1 21 ? 19.781 9.703 -2.646 1 91.81 21 THR B N 1
ATOM 1534 C CA . THR B 1 21 ? 20.641 8.562 -2.945 1 91.81 21 THR B CA 1
ATOM 1535 C C . THR B 1 21 ? 19.812 7.371 -3.432 1 91.81 21 THR B C 1
ATOM 1537 O O . THR B 1 21 ? 18.594 7.453 -3.523 1 91.81 21 THR B O 1
ATOM 1540 N N . CYS B 1 22 ? 20.5 6.285 -3.834 1 89.81 22 CYS B N 1
ATOM 1541 C CA . CYS B 1 22 ? 19.797 5.09 -4.281 1 89.81 22 CYS B CA 1
ATOM 1542 C C . CYS B 1 22 ? 18.984 4.473 -3.139 1 89.81 22 CYS B C 1
ATOM 1544 O O . CYS B 1 22 ? 17.969 3.814 -3.371 1 89.81 22 CYS B O 1
ATOM 1546 N N . LYS B 1 23 ? 19.422 4.727 -1.882 1 90.75 23 LYS B N 1
ATOM 1547 C CA . LYS B 1 23 ? 18.797 4.102 -0.72 1 90.75 23 LYS B CA 1
ATOM 1548 C C . LYS B 1 23 ? 17.75 5.027 -0.095 1 90.75 23 LYS B C 1
ATOM 1550 O O . LYS B 1 23 ? 16.953 4.602 0.752 1 90.75 23 LYS B O 1
ATOM 1555 N N . GLY B 1 24 ? 17.75 6.309 -0.528 1 94.5 24 GLY B N 1
ATOM 1556 C CA . GLY B 1 24 ? 16.859 7.293 0.058 1 94.5 24 GLY B CA 1
ATOM 1557 C C . GLY B 1 24 ? 17.422 8.703 0.02 1 94.5 24 GLY B C 1
ATOM 1558 O O . GLY B 1 24 ? 17.812 9.195 -1.04 1 94.5 24 GLY B O 1
ATOM 1559 N N . TYR B 1 25 ? 17.406 9.32 1.185 1 96.56 25 TYR B N 1
ATOM 1560 C CA . TYR B 1 25 ? 17.859 10.703 1.301 1 96.56 25 TYR B CA 1
ATOM 1561 C C . TYR B 1 25 ? 18.859 10.859 2.436 1 96.56 25 TYR B C 1
ATOM 1563 O O . TYR B 1 25 ? 18.688 10.281 3.51 1 96.56 25 TYR B O 1
ATOM 1571 N N . ARG B 1 26 ? 19.859 11.625 2.146 1 95.06 26 ARG B N 1
ATOM 1572 C CA . ARG B 1 26 ? 20.922 11.75 3.127 1 95.06 26 ARG B CA 1
ATOM 1573 C C . ARG B 1 26 ? 21.469 13.18 3.176 1 95.06 26 ARG B C 1
ATOM 1575 O O . ARG B 1 26 ? 21.484 13.867 2.158 1 95.06 26 ARG B O 1
ATOM 1582 N N . CYS B 1 27 ? 21.875 13.562 4.395 1 96.06 27 CYS B N 1
ATOM 1583 C CA . CYS B 1 27 ? 22.594 14.828 4.504 1 96.06 27 CYS B CA 1
ATOM 1584 C C . CYS B 1 27 ? 23.953 14.742 3.811 1 96.06 27 CYS B C 1
ATOM 1586 O O . CYS B 1 27 ? 24.656 13.742 3.947 1 96.06 27 CYS B O 1
ATOM 1588 N N . GLU B 1 28 ? 24.312 15.727 3.096 1 92.25 28 GLU B N 1
ATOM 1589 C CA . GLU B 1 28 ? 25.594 15.75 2.396 1 92.25 28 GLU B CA 1
ATOM 1590 C C . GLU B 1 28 ? 26.766 15.688 3.377 1 92.25 28 GLU B C 1
ATOM 1592 O O . GLU B 1 28 ? 27.859 15.273 3.016 1 92.25 28 GLU B O 1
ATOM 1597 N N . ASN B 1 29 ? 26.484 16.062 4.656 1 92.25 29 ASN B N 1
ATOM 1598 C CA . ASN B 1 29 ? 27.531 16.047 5.684 1 92.25 29 ASN B CA 1
ATOM 1599 C C . ASN B 1 29 ? 27.625 14.68 6.355 1 92.25 29 ASN B C 1
ATOM 1601 O O . ASN B 1 29 ? 28.484 14.477 7.219 1 92.25 29 ASN B O 1
ATOM 1605 N N . ASN B 1 30 ? 26.719 13.75 5.918 1 84.62 30 ASN B N 1
ATOM 1606 C CA . ASN B 1 30 ? 26.75 12.383 6.43 1 84.62 30 ASN B CA 1
ATOM 1607 C C . ASN B 1 30 ? 27.766 11.531 5.688 1 84.62 30 ASN B C 1
ATOM 1609 O O . ASN B 1 30 ? 27.406 10.695 4.859 1 84.62 30 ASN B O 1
ATOM 1613 N N . THR B 1 31 ? 29.078 11.719 5.543 1 67.19 31 THR B N 1
ATOM 1614 C CA . THR B 1 31 ? 30.094 11.109 4.691 1 67.19 31 THR B CA 1
ATOM 1615 C C . THR B 1 31 ? 30.734 9.906 5.379 1 67.19 31 THR B C 1
ATOM 1617 O O . THR B 1 31 ? 31.906 9.594 5.141 1 67.19 31 THR B O 1
ATOM 1620 N N . GLY B 1 32 ? 29.922 9.086 6.109 1 61.47 32 GLY B N 1
ATOM 1621 C CA . GLY B 1 32 ? 30.516 7.852 6.602 1 61.47 32 GLY B CA 1
ATOM 1622 C C . GLY B 1 32 ? 31.016 7.957 8.031 1 61.47 32 GLY B C 1
ATOM 1623 O O . GLY B 1 32 ? 30.406 8.656 8.852 1 61.47 32 GLY B O 1
ATOM 1624 N N . GLU B 1 33 ? 32.094 7.117 8.453 1 58.56 33 GLU B N 1
ATOM 1625 C CA . GLU B 1 33 ? 32.688 6.969 9.781 1 58.56 33 GLU B CA 1
ATOM 1626 C C . GLU B 1 33 ? 33.031 8.328 10.383 1 58.56 33 GLU B C 1
ATOM 1628 O O . GLU B 1 33 ? 32.938 8.516 11.594 1 58.56 33 GLU B O 1
ATOM 1633 N N . ASP B 1 34 ? 33.344 9.219 9.57 1 57.78 34 ASP B N 1
ATOM 1634 C CA . ASP B 1 34 ? 33.781 10.508 10.109 1 57.78 34 ASP B CA 1
ATOM 1635 C C . ASP B 1 34 ? 32.688 11.57 9.953 1 57.78 34 ASP B C 1
ATOM 1637 O O . ASP B 1 34 ? 32.938 12.766 10.086 1 57.78 34 ASP B O 1
ATOM 1641 N N . GLY B 1 35 ? 31.562 11.094 9.523 1 62.47 35 GLY B N 1
ATOM 1642 C CA . GLY B 1 35 ? 30.547 12.094 9.211 1 62.47 35 GLY B CA 1
ATOM 1643 C C . GLY B 1 35 ? 29.969 12.758 10.445 1 62.47 35 GLY B C 1
ATOM 1644 O O . GLY B 1 35 ? 29.984 12.18 11.531 1 62.47 35 GLY B O 1
ATOM 1645 N N . LYS B 1 36 ? 29.781 14.102 10.258 1 76.38 36 LYS B N 1
ATOM 1646 C CA . LYS B 1 36 ? 29.344 14.953 11.359 1 76.38 36 LYS B CA 1
ATOM 1647 C C . LYS B 1 36 ? 27.828 14.883 11.547 1 76.38 36 LYS B C 1
ATOM 1649 O O . LYS B 1 36 ? 27.328 15.156 12.641 1 76.38 36 LYS B O 1
ATOM 1654 N N . CYS B 1 37 ? 27.094 14.484 10.477 1 90.5 37 CYS B N 1
ATOM 1655 C CA . CYS B 1 37 ? 25.641 14.469 10.586 1 90.5 37 CYS B CA 1
ATOM 1656 C C . CYS B 1 37 ? 25.094 13.078 10.297 1 90.5 37 CYS B C 1
ATOM 1658 O O . CYS B 1 37 ? 25.562 12.398 9.383 1 90.5 37 CYS B O 1
ATOM 1660 N N . GLY B 1 38 ? 24.234 12.531 11.055 1 88.62 38 GLY B N 1
ATOM 1661 C CA . GLY B 1 38 ? 23.719 11.18 10.953 1 88.62 38 GLY B CA 1
ATOM 1662 C C . GLY B 1 38 ? 22.391 11.109 10.227 1 88.62 38 GLY B C 1
ATOM 1663 O O . GLY B 1 38 ? 21.75 10.047 10.188 1 88.62 38 GLY B O 1
ATOM 1664 N N . LEU B 1 39 ? 22 12.203 9.555 1 95.19 39 LEU B N 1
ATOM 1665 C CA . LEU B 1 39 ? 20.656 12.188 8.984 1 95.19 39 LEU B CA 1
ATOM 1666 C C . LEU B 1 39 ? 20.594 11.266 7.77 1 95.19 39 LEU B C 1
ATOM 1668 O O . LEU B 1 39 ? 21.328 11.461 6.801 1 95.19 39 LEU B O 1
ATOM 1672 N N . PHE B 1 40 ? 19.844 10.336 7.863 1 95.12 40 PHE B N 1
ATOM 1673 C CA . PHE B 1 40 ? 19.516 9.422 6.777 1 95.12 40 PHE B CA 1
ATOM 1674 C C . PHE B 1 40 ? 18.031 9.047 6.816 1 95.12 40 PHE B C 1
ATOM 1676 O O . PHE B 1 40 ? 17.516 8.633 7.859 1 95.12 40 PHE B O 1
ATOM 1683 N N . ILE B 1 41 ? 17.344 9.258 5.676 1 96.62 41 ILE B N 1
ATOM 1684 C CA . ILE B 1 41 ? 15.938 8.914 5.52 1 96.62 41 ILE B CA 1
ATOM 1685 C C . ILE B 1 41 ? 15.789 7.836 4.449 1 96.62 41 ILE B C 1
ATOM 1687 O O . ILE B 1 41 ? 16.172 8.039 3.297 1 96.62 41 ILE B O 1
ATOM 1691 N N . ASN B 1 42 ? 15.219 6.773 4.852 1 95.19 42 ASN B N 1
ATOM 1692 C CA . ASN B 1 42 ? 14.984 5.688 3.904 1 95.19 42 ASN B CA 1
ATOM 1693 C C . ASN B 1 42 ? 14.016 6.105 2.801 1 95.19 42 ASN B C 1
ATOM 1695 O O . ASN B 1 42 ? 13.07 6.863 3.049 1 95.19 42 ASN B O 1
ATOM 1699 N N . GLY B 1 43 ? 14.258 5.598 1.587 1 95.25 43 GLY B N 1
ATOM 1700 C CA . GLY B 1 43 ? 13.375 5.898 0.473 1 95.25 43 GLY B CA 1
ATOM 1701 C C . GLY B 1 43 ? 12.016 5.227 0.592 1 95.25 43 GLY B C 1
ATOM 1702 O O . GLY B 1 43 ? 11.078 5.598 -0.108 1 95.25 43 GLY B O 1
ATOM 1703 N N . VAL B 1 44 ? 11.953 4.168 1.377 1 95.31 44 VAL B N 1
ATOM 1704 C CA . VAL B 1 44 ? 10.711 3.461 1.677 1 95.31 44 VAL B CA 1
ATOM 1705 C C . VAL B 1 44 ? 10.43 3.527 3.176 1 95.31 44 VAL B C 1
ATOM 1707 O O . VAL B 1 44 ? 11.266 3.121 3.99 1 95.31 44 VAL B O 1
ATOM 1710 N N . ILE B 1 45 ? 9.344 4.082 3.48 1 95.94 45 ILE B N 1
ATOM 1711 C CA . ILE B 1 45 ? 8.898 4.156 4.867 1 95.94 45 ILE B CA 1
ATOM 1712 C C . ILE B 1 45 ? 7.551 3.459 5.02 1 95.94 45 ILE B C 1
ATOM 1714 O O . ILE B 1 45 ? 6.609 3.742 4.273 1 95.94 45 ILE B O 1
ATOM 1718 N N . GLY B 1 46 ? 7.438 2.598 6.016 1 95.38 46 GLY B N 1
ATOM 1719 C CA . GLY B 1 46 ? 6.168 1.925 6.23 1 95.38 46 GLY B CA 1
ATOM 1720 C C . GLY B 1 46 ? 5.641 1.232 4.988 1 95.38 46 GLY B C 1
ATOM 1721 O O . GLY B 1 46 ? 4.469 1.387 4.633 1 95.38 46 GLY B O 1
ATOM 1722 N N . ASN B 1 47 ? 6.547 0.643 4.223 1 94.31 47 ASN B N 1
ATOM 1723 C CA . ASN B 1 47 ? 6.227 -0.093 3.004 1 94.31 47 ASN B CA 1
ATOM 1724 C C . ASN B 1 47 ? 5.633 0.821 1.936 1 94.31 47 ASN B C 1
ATOM 1726 O O . ASN B 1 47 ? 4.773 0.401 1.16 1 94.31 47 ASN B O 1
ATOM 1730 N N . ARG B 1 48 ? 6.012 2.012 1.972 1 95.31 48 ARG B N 1
ATOM 1731 C CA . ARG B 1 48 ? 5.551 3.025 1.027 1 95.31 48 ARG B CA 1
ATOM 1732 C C . ARG B 1 48 ? 6.73 3.781 0.422 1 95.31 48 ARG B C 1
ATOM 1734 O O . ARG B 1 48 ? 7.559 4.336 1.147 1 95.31 48 ARG B O 1
ATOM 1741 N N . LYS B 1 49 ? 6.77 3.779 -0.904 1 93.75 49 LYS B N 1
ATOM 1742 C CA . LYS B 1 49 ? 7.777 4.602 -1.568 1 93.75 49 LYS B CA 1
ATOM 1743 C C . LYS B 1 49 ? 7.52 6.086 -1.329 1 93.75 49 LYS B C 1
ATOM 1745 O O . LYS B 1 49 ? 6.391 6.559 -1.484 1 93.75 49 LYS B O 1
ATOM 1750 N N . MET B 1 50 ? 8.516 6.766 -0.962 1 96.5 50 MET B N 1
ATOM 1751 C CA . MET B 1 50 ? 8.383 8.203 -0.712 1 96.5 50 MET B CA 1
ATOM 1752 C C . MET B 1 50 ? 8.82 9.008 -1.933 1 96.5 50 MET B C 1
ATOM 1754 O O . MET B 1 50 ? 9.805 8.664 -2.588 1 96.5 50 MET B O 1
ATOM 1758 N N . SER B 1 51 ? 8.086 10.031 -2.232 1 95.75 51 SER B N 1
ATOM 1759 C CA . SER B 1 51 ? 8.477 10.906 -3.328 1 95.75 51 SER B CA 1
ATOM 1760 C C . SER B 1 51 ? 9.398 12.023 -2.836 1 95.75 51 SER B C 1
ATOM 1762 O O . SER B 1 51 ? 9.406 12.344 -1.646 1 95.75 51 SER B O 1
ATOM 1764 N N . ASP B 1 52 ? 10.102 12.57 -3.762 1 97 52 ASP B N 1
ATOM 1765 C CA . ASP B 1 52 ? 10.969 13.703 -3.438 1 97 52 ASP B CA 1
ATOM 1766 C C . ASP B 1 52 ? 10.164 14.844 -2.814 1 97 52 ASP B C 1
ATOM 1768 O O . ASP B 1 52 ? 10.617 15.469 -1.852 1 97 52 ASP B O 1
ATOM 1772 N N . ASP B 1 53 ? 8.992 15.086 -3.367 1 97.5 53 ASP B N 1
ATOM 1773 C CA . ASP B 1 53 ? 8.148 16.172 -2.869 1 97.5 53 ASP B CA 1
ATOM 1774 C C . ASP B 1 53 ? 7.719 15.906 -1.429 1 97.5 53 ASP B C 1
ATOM 1776 O O . ASP B 1 53 ? 7.699 16.828 -0.606 1 97.5 53 ASP B O 1
ATOM 1780 N N . GLU B 1 54 ? 7.363 14.75 -1.117 1 97.38 54 GLU B N 1
ATOM 1781 C CA . GLU B 1 54 ? 6.922 14.391 0.227 1 97.38 54 GLU B CA 1
ATOM 1782 C C . GLU B 1 54 ? 8.055 14.539 1.238 1 97.38 54 GLU B C 1
ATOM 1784 O O . GLU B 1 54 ? 7.844 15.039 2.346 1 97.38 54 GLU B O 1
ATOM 1789 N N . ILE B 1 55 ? 9.258 14.133 0.843 1 98.25 55 ILE B N 1
ATOM 1790 C CA . ILE B 1 55 ? 10.414 14.258 1.727 1 98.25 55 ILE B CA 1
ATOM 1791 C C . ILE B 1 55 ? 10.742 15.734 1.94 1 98.25 55 ILE B C 1
ATOM 1793 O O . ILE B 1 55 ? 11.047 16.156 3.061 1 98.25 55 ILE B O 1
ATOM 1797 N N . ALA B 1 56 ? 10.672 16.484 0.839 1 98.31 56 ALA B N 1
ATOM 1798 C CA . ALA B 1 56 ? 10.898 17.922 0.962 1 98.31 56 ALA B CA 1
ATOM 1799 C C . ALA B 1 56 ? 9.922 18.547 1.952 1 98.31 56 ALA B C 1
ATOM 1801 O O . ALA B 1 56 ? 10.32 19.344 2.801 1 98.31 56 ALA B O 1
ATOM 1802 N N . LYS B 1 57 ? 8.68 18.188 1.851 1 97.69 57 LYS B N 1
ATOM 1803 C CA . LYS B 1 57 ? 7.652 18.719 2.756 1 97.69 57 LYS B CA 1
ATOM 1804 C C . LYS B 1 57 ? 7.926 18.281 4.195 1 97.69 57 LYS B C 1
ATOM 1806 O O . LYS B 1 57 ? 7.766 19.078 5.125 1 97.69 57 LYS B O 1
ATOM 1811 N N . LEU B 1 58 ? 8.328 17.078 4.379 1 98.12 58 LEU B N 1
ATOM 1812 C CA . LEU B 1 58 ? 8.633 16.562 5.711 1 98.12 58 LEU B CA 1
ATOM 1813 C C . LEU B 1 58 ? 9.797 17.328 6.332 1 98.12 58 LEU B C 1
ATOM 1815 O O . LEU B 1 58 ? 9.758 17.672 7.516 1 98.12 58 LEU B O 1
ATOM 1819 N N . LEU B 1 59 ? 10.773 17.594 5.516 1 97.75 59 LEU B N 1
ATOM 1820 C CA . LEU B 1 59 ? 11.938 18.344 5.996 1 97.75 59 LEU B CA 1
ATOM 1821 C C . LEU B 1 59 ? 11.539 19.766 6.395 1 97.75 59 LEU B C 1
ATOM 1823 O O . LEU B 1 59 ? 12.078 20.312 7.355 1 97.75 59 LEU B O 1
ATOM 1827 N N . GLU B 1 60 ? 10.625 20.281 5.691 1 96.44 60 GLU B N 1
ATOM 1828 C CA . GLU B 1 60 ? 10.195 21.656 5.914 1 96.44 60 GLU B CA 1
ATOM 1829 C C . GLU B 1 60 ? 9.227 21.75 7.09 1 96.44 60 GLU B C 1
ATOM 1831 O O . GLU B 1 60 ? 9.414 22.562 7.992 1 96.44 60 GLU B O 1
ATOM 1836 N N . LYS B 1 61 ? 8.195 20.875 7.109 1 96 61 LYS B N 1
ATOM 1837 C CA . LYS B 1 61 ? 7.094 21.016 8.055 1 96 61 LYS B CA 1
ATOM 1838 C C . LYS B 1 61 ? 7.324 20.156 9.297 1 96 61 LYS B C 1
ATOM 1840 O O . LYS B 1 61 ? 6.656 20.344 10.312 1 96 61 LYS B O 1
ATOM 1845 N N . ARG B 1 62 ? 8.156 19.172 9.211 1 96.56 62 ARG B N 1
ATOM 1846 C CA . ARG B 1 62 ? 8.547 18.281 10.289 1 96.56 62 ARG B CA 1
ATOM 1847 C C . ARG B 1 62 ? 7.398 17.359 10.68 1 96.56 62 ARG B C 1
ATOM 1849 O O . ARG B 1 62 ? 7.57 16.453 11.5 1 96.56 62 ARG B O 1
ATOM 1856 N N . SER B 1 63 ? 6.254 17.594 10.125 1 97.19 63 SER B N 1
ATOM 1857 C CA . SER B 1 63 ? 5.066 16.781 10.367 1 97.19 63 SER B CA 1
ATOM 1858 C C . SER B 1 63 ? 4.125 16.812 9.164 1 97.19 63 SER B C 1
ATOM 1860 O O . SER B 1 63 ? 3.641 17.875 8.773 1 97.19 63 SER B O 1
ATOM 1862 N N . ILE B 1 64 ? 3.893 15.625 8.594 1 97.75 64 ILE B N 1
ATOM 1863 C CA . ILE B 1 64 ? 3.002 15.586 7.438 1 97.75 64 ILE B CA 1
ATOM 1864 C C . ILE B 1 64 ? 2.098 14.359 7.527 1 97.75 64 ILE B C 1
ATOM 1866 O O . ILE B 1 64 ? 2.516 13.305 8.008 1 97.75 64 ILE B O 1
ATOM 1870 N N . LEU B 1 65 ? 0.846 14.539 7.121 1 97.88 65 LEU B N 1
ATOM 1871 C CA . LEU B 1 65 ? -0.134 13.461 7.043 1 97.88 65 LEU B CA 1
ATOM 1872 C C . LEU B 1 65 ? -0.138 12.828 5.656 1 97.88 65 LEU B C 1
ATOM 1874 O O . LEU B 1 65 ? -0.276 13.531 4.652 1 97.88 65 LEU B O 1
ATOM 1878 N N . LEU B 1 66 ? 0.075 11.516 5.586 1 96.94 66 LEU B N 1
ATOM 1879 C CA . LEU B 1 66 ? 0.062 10.789 4.32 1 96.94 66 LEU B CA 1
ATOM 1880 C C . LEU B 1 66 ? -0.759 9.516 4.438 1 96.94 66 LEU B C 1
ATOM 1882 O O . LEU B 1 66 ? -0.842 8.922 5.516 1 96.94 66 LEU B O 1
ATOM 1886 N N . ASP B 1 67 ? -1.329 9.125 3.303 1 95.75 67 ASP B N 1
ATOM 1887 C CA . ASP B 1 67 ? -1.975 7.82 3.15 1 95.75 67 ASP B CA 1
ATOM 1888 C C . ASP B 1 67 ? -1.048 6.824 2.457 1 95.75 67 ASP B C 1
ATOM 1890 O O . ASP B 1 67 ? 0.031 7.195 1.989 1 95.75 67 ASP B O 1
ATOM 1894 N N . GLY B 1 68 ? -1.473 5.582 2.506 1 94.5 68 GLY B N 1
ATOM 1895 C CA . GLY B 1 68 ? -0.835 4.613 1.628 1 94.5 68 GLY B CA 1
ATOM 1896 C C . GLY B 1 68 ? 0.208 3.766 2.332 1 94.5 68 GLY B C 1
ATOM 1897 O O . GLY B 1 68 ? 0.884 2.951 1.698 1 94.5 68 GLY B O 1
ATOM 1898 N N . PHE B 1 69 ? 0.402 3.957 3.609 1 96.94 69 PHE B N 1
ATOM 1899 C CA . PHE B 1 69 ? 1.288 3.062 4.344 1 96.94 69 PHE B CA 1
ATOM 1900 C C . PHE B 1 69 ? 0.64 1.697 4.539 1 96.94 69 PHE B C 1
ATOM 1902 O O . PHE B 1 69 ? -0.58 1.562 4.43 1 96.94 69 PHE B O 1
ATOM 1909 N N . ALA B 1 70 ? 1.534 0.691 4.758 1 95.25 70 ALA B N 1
ATOM 1910 C CA . ALA B 1 70 ? 0.995 -0.661 4.867 1 95.25 70 ALA B CA 1
ATOM 1911 C C . ALA B 1 70 ? 1.699 -1.445 5.973 1 95.25 70 ALA B C 1
ATOM 1913 O O . ALA B 1 70 ? 2.912 -1.321 6.152 1 95.25 70 ALA B O 1
ATOM 1914 N N . THR B 1 71 ? 0.905 -2.271 6.684 1 93.69 71 THR B N 1
ATOM 1915 C CA . THR B 1 71 ? 1.468 -3.215 7.645 1 93.69 71 THR B CA 1
ATOM 1916 C C . THR B 1 71 ? 2.195 -4.348 6.922 1 93.69 71 THR B C 1
ATOM 1918 O O . THR B 1 71 ? 2.273 -4.359 5.691 1 93.69 71 THR B O 1
ATOM 1921 N N . LYS B 1 72 ? 2.719 -5.273 7.727 1 88.94 72 LYS B N 1
ATOM 1922 C CA . LYS B 1 72 ? 3.404 -6.426 7.148 1 88.94 72 LYS B CA 1
ATOM 1923 C C . LYS B 1 72 ? 2.436 -7.301 6.363 1 88.94 72 LYS B C 1
ATOM 1925 O O . LYS B 1 72 ? 2.84 -8 5.43 1 88.94 72 LYS B O 1
ATOM 1930 N N . GLU B 1 73 ? 1.194 -7.215 6.723 1 87.69 73 GLU B N 1
ATOM 1931 C CA . GLU B 1 73 ? 0.156 -7.988 6.051 1 87.69 73 GLU B CA 1
ATOM 1932 C C . GLU B 1 73 ? -0.487 -7.184 4.922 1 87.69 73 GLU B C 1
ATOM 1934 O O . GLU B 1 73 ? -1.502 -7.598 4.359 1 87.69 73 GLU B O 1
ATOM 1939 N N . TRP B 1 74 ? 0.036 -5.973 4.664 1 88.94 74 TRP B N 1
ATOM 1940 C CA . TRP B 1 74 ? -0.326 -5.105 3.549 1 88.94 74 TRP B CA 1
ATOM 1941 C C . TRP B 1 74 ? -1.689 -4.465 3.779 1 88.94 74 TRP B C 1
ATOM 1943 O O . TRP B 1 74 ? -2.4 -4.141 2.824 1 88.94 74 TRP B O 1
ATOM 1953 N N . LYS B 1 75 ? -2.047 -4.418 5.059 1 90.69 75 LYS B N 1
ATOM 1954 C CA . LYS B 1 75 ? -3.193 -3.586 5.41 1 90.69 75 LYS B CA 1
ATOM 1955 C C . LYS B 1 75 ? -2.832 -2.105 5.359 1 90.69 75 LYS B C 1
ATOM 1957 O O . LYS B 1 75 ? -1.914 -1.659 6.051 1 90.69 75 LYS B O 1
ATOM 1962 N N . ALA B 1 76 ? -3.609 -1.351 4.562 1 93.5 76 ALA B N 1
ATOM 1963 C CA . ALA B 1 76 ? -3.297 0.059 4.344 1 93.5 76 ALA B CA 1
ATOM 1964 C C . ALA B 1 76 ? -3.742 0.912 5.527 1 93.5 76 ALA B C 1
ATOM 1966 O O . ALA B 1 76 ? -4.781 0.644 6.137 1 93.5 76 ALA B O 1
ATOM 1967 N N . PHE B 1 77 ? -2.971 1.967 5.836 1 95.44 77 PHE B N 1
ATOM 1968 C CA . PHE B 1 77 ? -3.35 2.9 6.891 1 95.44 77 PHE B CA 1
ATOM 1969 C C . PHE B 1 77 ? -2.707 4.266 6.66 1 95.44 77 PHE B C 1
ATOM 1971 O O . PHE B 1 77 ? -1.65 4.359 6.031 1 95.44 77 PHE B O 1
ATOM 1978 N N . PRO B 1 78 ? -3.41 5.332 7.094 1 97 78 PRO B N 1
ATOM 1979 C CA . PRO B 1 78 ? -2.771 6.648 7.121 1 97 78 PRO B CA 1
ATOM 1980 C C . PRO B 1 78 ? -1.923 6.871 8.367 1 97 78 PRO B C 1
ATOM 1982 O O . PRO B 1 78 ? -2.062 6.137 9.352 1 97 78 PRO B O 1
ATOM 1985 N N . THR B 1 79 ? -1.037 7.848 8.312 1 98.06 79 THR B N 1
ATOM 1986 C CA . THR B 1 79 ? -0.279 8.203 9.508 1 98.06 79 THR B CA 1
ATOM 1987 C C . THR B 1 79 ? 0.339 9.594 9.367 1 98.06 79 THR B C 1
ATOM 1989 O O . THR B 1 79 ? 0.372 10.148 8.266 1 98.06 79 THR B O 1
ATOM 1992 N N . VAL B 1 80 ? 0.648 10.156 10.445 1 98.25 80 VAL B N 1
ATOM 1993 C CA . VAL B 1 80 ? 1.442 11.383 10.477 1 98.25 80 VAL B CA 1
ATOM 1994 C C . VAL B 1 80 ? 2.92 11.031 10.648 1 98.25 80 VAL B C 1
ATOM 1996 O O . VAL B 1 80 ? 3.303 10.406 11.641 1 98.25 80 VAL B O 1
ATOM 1999 N N . LEU B 1 81 ? 3.691 11.422 9.664 1 98.44 81 LEU B N 1
ATOM 2000 C CA . LEU B 1 81 ? 5.137 11.344 9.844 1 98.44 81 LEU B CA 1
ATOM 2001 C C . LEU B 1 81 ? 5.652 12.547 10.617 1 98.44 81 LEU B C 1
ATOM 2003 O O . LEU B 1 81 ? 5.367 13.695 10.258 1 98.44 81 LEU B O 1
ATOM 2007 N N . VAL B 1 82 ? 6.375 12.227 11.68 1 98.06 82 VAL B N 1
ATOM 2008 C CA . VAL B 1 82 ? 6.969 13.281 12.5 1 98.06 82 VAL B CA 1
ATOM 2009 C C . VAL B 1 82 ? 8.484 13.141 12.5 1 98.06 82 VAL B C 1
ATOM 2011 O O . VAL B 1 82 ? 9.016 12.07 12.797 1 98.06 82 VAL B O 1
ATOM 2014 N N . MET B 1 83 ? 9.133 14.203 12.195 1 97.44 83 MET B N 1
ATOM 2015 C CA . MET B 1 83 ? 10.586 14.219 12.188 1 97.44 83 MET B CA 1
ATOM 2016 C C . MET B 1 83 ? 11.133 15.023 13.367 1 97.44 83 MET B C 1
ATOM 2018 O O . MET B 1 83 ? 10.859 16.219 13.484 1 97.44 83 MET B O 1
ATOM 2022 N N . GLY B 1 84 ? 11.938 14.352 14.141 1 95.81 84 GLY B N 1
ATOM 2023 C CA . GLY B 1 84 ? 12.578 15.023 15.258 1 95.81 84 GLY B CA 1
ATOM 2024 C C . GLY B 1 84 ? 13.789 15.844 14.859 1 95.81 84 GLY B C 1
ATOM 2025 O O . GLY B 1 84 ? 14.266 15.734 13.727 1 95.81 84 GLY B O 1
ATOM 2026 N N . ASP B 1 85 ? 14.336 16.609 15.844 1 93.25 85 ASP B N 1
ATOM 2027 C CA . ASP B 1 85 ? 15.516 17.438 15.609 1 93.25 85 ASP B CA 1
ATOM 2028 C C . ASP B 1 85 ? 16.75 16.562 15.336 1 93.25 85 ASP B C 1
ATOM 2030 O O . ASP B 1 85 ? 17.703 17.031 14.727 1 93.25 85 ASP B O 1
ATOM 2034 N N . ASP B 1 86 ? 16.688 15.336 15.773 1 92.81 86 ASP B N 1
ATOM 2035 C CA . ASP B 1 86 ? 17.812 14.414 15.562 1 92.81 86 ASP B CA 1
ATOM 2036 C C . ASP B 1 86 ? 17.688 13.703 14.211 1 92.81 86 ASP B C 1
ATOM 2038 O O . ASP B 1 86 ? 18.547 12.891 13.852 1 92.81 86 ASP B O 1
ATOM 2042 N N . GLY B 1 87 ? 16.562 13.984 13.508 1 93.81 87 GLY B N 1
ATOM 2043 C CA . GLY B 1 87 ? 16.391 13.406 12.188 1 93.81 87 GLY B CA 1
ATOM 2044 C C . GLY B 1 87 ? 15.617 12.102 12.211 1 93.81 87 GLY B C 1
ATOM 2045 O O . GLY B 1 87 ? 15.359 11.508 11.156 1 93.81 87 GLY B O 1
ATOM 2046 N N . VAL B 1 88 ? 15.266 11.688 13.375 1 95.81 88 VAL B N 1
ATOM 2047 C CA . VAL B 1 88 ? 14.531 10.438 13.484 1 95.81 88 VAL B CA 1
ATOM 2048 C C . VAL B 1 88 ? 13.07 10.648 13.086 1 95.81 88 VAL B C 1
ATOM 2050 O O . VAL B 1 88 ? 12.445 11.633 13.492 1 95.81 88 VAL B O 1
ATOM 2053 N N . ILE B 1 89 ? 12.578 9.75 12.25 1 97.62 89 ILE B N 1
ATOM 2054 C CA . ILE B 1 89 ? 11.195 9.836 11.789 1 97.62 89 ILE B CA 1
ATOM 2055 C C . ILE B 1 89 ? 10.336 8.828 12.555 1 97.62 89 ILE B C 1
ATOM 2057 O O . ILE B 1 89 ? 10.719 7.668 12.719 1 97.62 89 ILE B O 1
ATOM 2061 N N . SER B 1 90 ? 9.219 9.258 13.016 1 97.75 90 SER B N 1
ATOM 2062 C CA . SER B 1 90 ? 8.234 8.391 13.656 1 97.75 90 SER B CA 1
ATOM 2063 C C . SER B 1 90 ? 6.875 8.492 12.969 1 97.75 90 SER B C 1
ATOM 2065 O O . SER B 1 90 ? 6.582 9.5 12.312 1 97.75 90 SER B O 1
ATOM 2067 N N . MET B 1 91 ? 6.105 7.41 13.086 1 97.94 91 MET B N 1
ATOM 2068 C CA . MET B 1 91 ? 4.723 7.387 12.625 1 97.94 91 MET B CA 1
ATOM 2069 C C . MET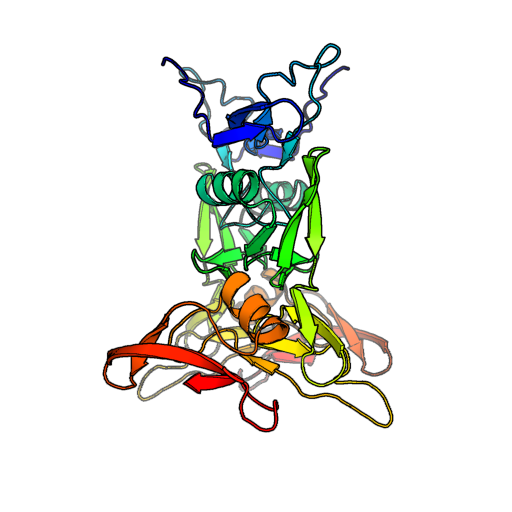 B 1 91 ? 3.754 7.559 13.789 1 97.94 91 MET B C 1
ATOM 2071 O O . MET B 1 91 ? 3.771 6.77 14.742 1 97.94 91 MET B O 1
ATOM 2075 N N . GLU B 1 92 ? 2.926 8.586 13.672 1 97.5 92 GLU B N 1
ATOM 2076 C CA . GLU B 1 92 ? 2 8.891 14.758 1 97.5 92 GLU B CA 1
ATOM 2077 C C . GLU B 1 92 ? 0.559 8.945 14.258 1 97.5 92 GLU B C 1
ATOM 2079 O O . GLU B 1 92 ? 0.297 9.445 13.156 1 97.5 92 GLU B O 1
ATOM 2084 N N . SER B 1 93 ? -0.332 8.508 15.125 1 97.44 93 SER B N 1
ATOM 2085 C CA . SER B 1 93 ? -1.736 8.547 14.727 1 97.44 93 SER B CA 1
ATOM 2086 C C . SER B 1 93 ? -2.463 9.719 15.391 1 97.44 93 SER B C 1
ATOM 2088 O O . SER B 1 93 ? -3.557 10.094 14.969 1 97.44 93 SER B O 1
ATOM 2090 N N . ILE B 1 94 ? -1.901 10.258 16.469 1 97.75 94 ILE B N 1
ATOM 2091 C CA . ILE B 1 94 ? -2.531 11.336 17.219 1 97.75 94 ILE B CA 1
ATOM 2092 C C . ILE B 1 94 ? -2.305 12.664 16.516 1 97.75 94 ILE B C 1
ATOM 2094 O O . ILE B 1 94 ? -1.166 13.023 16.203 1 97.75 94 ILE B O 1
ATOM 2098 N N . VAL B 1 95 ? -3.365 13.414 16.344 1 98 95 VAL B N 1
ATOM 2099 C CA . VAL B 1 95 ? -3.197 14.633 15.57 1 98 95 VAL B CA 1
ATOM 2100 C C . VAL B 1 95 ? -3.66 15.836 16.391 1 98 95 VAL B C 1
ATOM 2102 O O . VAL B 1 95 ? -3.312 16.984 16.078 1 98 95 VAL B O 1
ATOM 2105 N N . ALA B 1 96 ? -4.438 15.641 17.375 1 97.88 96 ALA B N 1
ATOM 2106 C CA . ALA B 1 96 ? -4.973 16.734 18.172 1 97.88 96 ALA B CA 1
ATOM 2107 C C . ALA B 1 96 ? -5.664 16.203 19.422 1 97.88 96 ALA B C 1
ATOM 2109 O O . ALA B 1 96 ? -5.578 15.016 19.734 1 97.88 96 ALA B O 1
ATOM 2110 N N . ARG B 1 97 ? -6.152 17.156 20.234 1 97.88 97 ARG B N 1
ATOM 2111 C CA . ARG B 1 97 ? -7 16.844 21.375 1 97.88 97 ARG B CA 1
ATOM 2112 C C . ARG B 1 97 ? -8.469 17.109 21.062 1 97.88 97 ARG B C 1
ATOM 2114 O O . ARG B 1 97 ? -8.797 18.109 20.422 1 97.88 97 ARG B O 1
ATOM 2121 N N . CYS B 1 98 ? -9.227 16.266 21.531 1 97.44 98 CYS B N 1
ATOM 2122 C CA . CYS B 1 98 ? -10.656 16.344 21.266 1 97.44 98 CYS B CA 1
ATOM 2123 C C . CYS B 1 98 ? -11.266 17.594 21.906 1 97.44 98 CYS B C 1
ATOM 2125 O O . CYS B 1 98 ? -11.125 17.812 23.109 1 97.44 98 CYS B O 1
ATOM 2127 N N . PRO B 1 99 ? -11.945 18.359 21.156 1 96.38 99 PRO B N 1
ATOM 2128 C CA . PRO B 1 99 ? -12.555 19.578 21.703 1 96.38 99 PRO B CA 1
ATOM 2129 C C . PRO B 1 99 ? -13.758 19.281 22.594 1 96.38 99 PRO B C 1
ATOM 2131 O O . PRO B 1 99 ? -14.227 20.172 23.312 1 96.38 99 PRO B O 1
ATOM 2134 N N . ARG B 1 100 ? -14.195 18.094 22.562 1 94.31 100 ARG B N 1
ATOM 2135 C CA . ARG B 1 100 ? -15.383 17.734 23.328 1 94.31 100 ARG B CA 1
ATOM 2136 C C . ARG B 1 100 ? -15 17.109 24.656 1 94.31 100 ARG B C 1
ATOM 2138 O O . ARG B 1 100 ? -15.555 17.469 25.703 1 94.31 100 ARG B O 1
ATOM 2145 N N . CYS B 1 101 ? -14.039 16.25 24.656 1 94.94 101 CYS B N 1
ATOM 2146 C CA . CYS B 1 101 ? -13.805 15.5 25.875 1 94.94 101 CYS B CA 1
ATOM 2147 C C . CYS B 1 101 ? -12.336 15.57 26.281 1 94.94 101 CYS B C 1
ATOM 2149 O O . CYS B 1 101 ? -11.953 15.047 27.328 1 94.94 101 CYS B O 1
ATOM 2151 N N . GLY B 1 102 ? -11.484 16.109 25.438 1 95.12 102 GLY B N 1
ATOM 2152 C CA . GLY B 1 102 ? -10.078 16.25 25.75 1 95.12 102 GLY B CA 1
ATOM 2153 C C . GLY B 1 102 ? -9.258 15.023 25.375 1 95.12 102 GLY B C 1
ATOM 2154 O O . GLY B 1 102 ? -8.031 15.016 25.531 1 95.12 102 GLY B O 1
ATOM 2155 N N . GLY B 1 103 ? -9.867 13.984 24.875 1 96.56 103 GLY B N 1
ATOM 2156 C CA . GLY B 1 103 ? -9.148 12.789 24.453 1 96.56 103 GLY B CA 1
ATOM 2157 C C . GLY B 1 103 ? -8.289 13.023 23.219 1 96.56 103 GLY B C 1
ATOM 2158 O O . GLY B 1 103 ? -8.18 14.148 22.734 1 96.56 103 GLY B O 1
ATOM 2159 N N . GLU B 1 104 ? -7.641 11.93 22.734 1 97.94 104 GLU B N 1
ATOM 2160 C CA . GLU B 1 104 ? -6.777 12.016 21.562 1 97.94 104 GLU B CA 1
ATOM 2161 C C . GLU B 1 104 ? -7.59 11.875 20.266 1 97.94 104 GLU B C 1
ATOM 2163 O O . GLU B 1 104 ? -8.438 10.992 20.156 1 97.94 104 GLU B O 1
ATOM 2168 N N . ILE B 1 105 ? -7.324 12.805 19.375 1 98.25 105 ILE B N 1
ATOM 2169 C CA . ILE B 1 105 ? -7.867 12.648 18.031 1 98.25 105 ILE B CA 1
ATOM 2170 C C . ILE B 1 105 ? -6.879 11.875 17.156 1 98.25 105 ILE B C 1
ATOM 2172 O O . ILE B 1 105 ? -5.723 12.281 17.016 1 98.25 105 ILE B O 1
ATOM 2176 N N . ARG B 1 106 ? -7.332 10.773 16.609 1 98.44 106 ARG B N 1
ATOM 2177 C CA . ARG B 1 106 ? -6.461 9.914 15.805 1 98.44 106 ARG B CA 1
ATOM 2178 C C . ARG B 1 106 ? -6.91 9.875 14.352 1 98.44 106 ARG B C 1
ATOM 2180 O O . ARG B 1 106 ? -8.109 9.859 14.062 1 98.44 106 ARG B O 1
ATOM 2187 N N . VAL B 1 107 ? -5.906 9.828 13.508 1 98.31 107 VAL B N 1
ATOM 2188 C CA . VAL B 1 107 ? -6.211 9.781 12.086 1 98.31 107 VAL B CA 1
ATOM 2189 C C . VAL B 1 107 ? -6.535 8.344 11.672 1 98.31 107 VAL B C 1
ATOM 2191 O O . VAL B 1 107 ? -5.816 7.41 12.039 1 98.31 107 VAL B O 1
ATOM 2194 N N . GLY B 1 108 ? -7.668 8.156 10.953 1 96.62 108 GLY B N 1
ATOM 2195 C CA . GLY B 1 108 ? -8.07 6.906 10.312 1 96.62 108 GLY B CA 1
ATOM 2196 C C . GLY B 1 108 ? -8.289 7.043 8.82 1 96.62 108 GLY B C 1
ATOM 2197 O O . GLY B 1 108 ? -8.141 8.133 8.266 1 96.62 108 GLY B O 1
ATOM 2198 N N . ALA B 1 109 ? -8.547 5.938 8.172 1 94.25 109 ALA B N 1
ATOM 2199 C CA . ALA B 1 109 ? -8.742 5.91 6.727 1 94.25 109 ALA B CA 1
ATOM 2200 C C . ALA B 1 109 ? -9.922 6.781 6.316 1 94.25 109 ALA B C 1
ATOM 2202 O O . ALA B 1 109 ? -9.859 7.48 5.301 1 94.25 109 ALA B O 1
ATOM 2203 N N . LYS B 1 110 ? -10.914 6.801 7.086 1 95.56 110 LYS B N 1
ATOM 2204 C CA . LYS B 1 110 ? -12.141 7.477 6.688 1 95.56 110 LYS B CA 1
ATOM 2205 C C . LYS B 1 110 ? -12.32 8.789 7.449 1 95.56 110 LYS B C 1
ATOM 2207 O O . LYS B 1 110 ? -12.977 9.711 6.961 1 95.56 110 LYS B O 1
ATOM 2212 N N . ALA B 1 111 ? -11.766 8.812 8.656 1 97.62 111 ALA B N 1
ATOM 2213 C CA . ALA B 1 111 ? -12.039 9.977 9.5 1 97.62 111 ALA B CA 1
ATOM 2214 C C . ALA B 1 111 ? -10.977 10.133 10.578 1 97.62 111 ALA B C 1
ATOM 2216 O O . ALA B 1 111 ? -10.117 9.266 10.742 1 97.62 111 ALA B O 1
ATOM 2217 N N . PHE B 1 112 ? -10.969 11.328 11.195 1 98.31 112 PHE B N 1
ATOM 2218 C CA . PHE B 1 112 ? -10.32 11.555 12.484 1 98.31 112 PHE B CA 1
ATOM 2219 C C . PHE B 1 112 ? -11.289 11.297 13.625 1 98.31 112 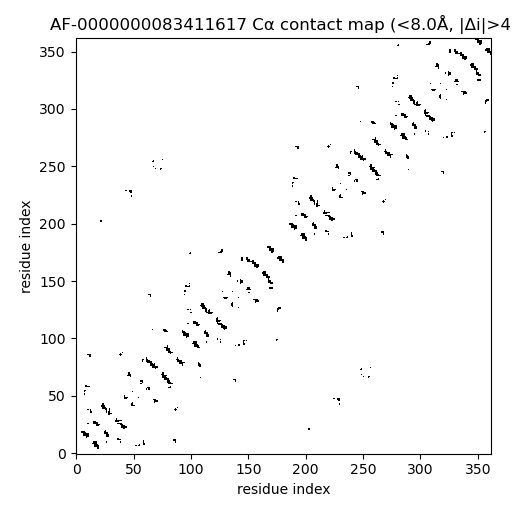PHE B C 1
ATOM 2221 O O . PHE B 1 112 ? -12.367 11.891 13.68 1 98.31 112 PHE B O 1
ATOM 2228 N N . ASN B 1 113 ? -10.852 10.445 14.539 1 97.5 113 ASN B N 1
ATOM 2229 C CA . ASN B 1 113 ? -11.773 10.031 15.594 1 97.5 113 ASN B CA 1
ATOM 2230 C C . ASN B 1 113 ? -11.18 10.273 16.984 1 97.5 113 ASN B C 1
ATOM 2232 O O . ASN B 1 113 ? -9.977 10.109 17.172 1 97.5 113 ASN B O 1
ATOM 2236 N N . CYS B 1 114 ? -12.047 10.594 17.844 1 97.56 114 CYS B N 1
ATOM 2237 C CA . CYS B 1 114 ? -11.633 10.617 19.234 1 97.56 114 CYS B CA 1
ATOM 2238 C C . CYS B 1 114 ? -11.328 9.211 19.75 1 97.56 114 CYS B C 1
ATOM 2240 O O . CYS B 1 114 ? -12.086 8.273 19.469 1 97.56 114 CYS B O 1
ATOM 2242 N N . SER B 1 115 ? -10.281 9.055 20.453 1 95.88 115 SER B N 1
ATOM 2243 C CA . SER B 1 115 ? -9.836 7.754 20.953 1 95.88 115 SER B CA 1
ATOM 2244 C C . SER B 1 115 ? -10.742 7.246 22.062 1 95.88 115 SER B C 1
ATOM 2246 O O . SER B 1 115 ? -10.688 6.066 22.438 1 95.88 115 SER B O 1
ATOM 2248 N N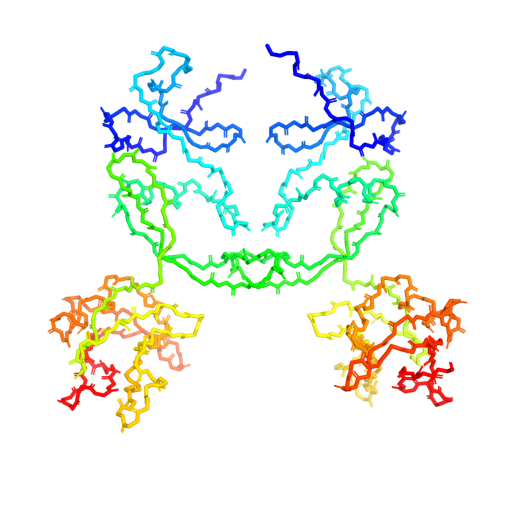 . ASN B 1 116 ? -11.617 8.062 22.547 1 95.75 116 ASN B N 1
ATOM 2249 C CA . ASN B 1 116 ? -12.5 7.684 23.656 1 95.75 116 ASN B CA 1
ATOM 2250 C C . ASN B 1 116 ? -13.812 7.105 23.141 1 95.75 116 ASN B C 1
ATOM 2252 O O . ASN B 1 116 ? -14.742 6.883 23.906 1 95.75 116 ASN B O 1
ATOM 2256 N N . TYR B 1 117 ? -13.836 6.789 21.859 1 93.06 117 TYR B N 1
ATOM 2257 C CA . TYR B 1 117 ? -15.094 6.332 21.281 1 93.06 117 TYR B CA 1
ATOM 2258 C C . TYR B 1 117 ? -15.484 4.965 21.828 1 93.06 117 TYR B C 1
ATOM 2260 O O . TYR B 1 117 ? -16.656 4.586 21.812 1 93.06 117 TYR B O 1
ATOM 2268 N N . ARG B 1 118 ? -14.5 4.184 22.328 1 89.62 118 ARG B N 1
ATOM 2269 C CA . ARG B 1 118 ? -14.812 2.854 22.844 1 89.62 118 ARG B CA 1
ATOM 2270 C C . ARG B 1 118 ? -14.828 2.842 24.359 1 89.62 118 ARG B C 1
ATOM 2272 O O . ARG B 1 118 ? -14.867 1.775 24.984 1 89.62 118 ARG B O 1
ATOM 2279 N N . GLN B 1 119 ? -14.68 3.969 25.016 1 87.31 119 GLN B N 1
ATOM 2280 C CA . GLN B 1 119 ? -14.594 4.051 26.469 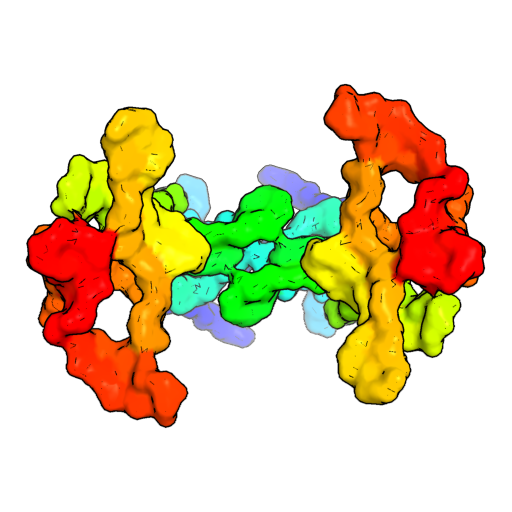1 87.31 119 GLN B CA 1
ATOM 2281 C C . GLN B 1 119 ? -15.914 3.666 27.125 1 87.31 119 GLN B C 1
ATOM 2283 O O . GLN B 1 119 ? -16.984 4.086 26.672 1 87.31 119 GLN B O 1
ATOM 2288 N N . GLU B 1 120 ? -15.734 2.77 28.141 1 87.88 120 GLU B N 1
ATOM 2289 C CA . GLU B 1 120 ? -16.922 2.336 28.844 1 87.88 120 GLU B CA 1
ATOM 2290 C C . GLU B 1 120 ? -17.531 3.484 29.656 1 87.88 120 GLU B C 1
ATOM 2292 O O . GLU B 1 120 ? -16.812 4.266 30.281 1 87.88 120 GLU B O 1
ATOM 2297 N N . GLY B 1 121 ? -18.875 3.643 29.656 1 87.06 121 GLY B N 1
ATOM 2298 C CA . GLY B 1 121 ? -19.625 4.605 30.453 1 87.06 121 GLY B CA 1
ATOM 2299 C C . GLY B 1 121 ? -19.875 5.914 29.719 1 87.06 121 GLY B C 1
ATOM 2300 O O . GLY B 1 121 ? -21.016 6.371 29.641 1 87.06 121 GLY B O 1
ATOM 2301 N N . ASN B 1 122 ? -18.719 6.535 29.156 1 88.5 122 ASN B N 1
ATOM 2302 C CA . ASN B 1 122 ? -18.891 7.82 28.484 1 88.5 122 ASN B CA 1
ATOM 2303 C C . ASN B 1 122 ? -18.141 7.855 27.156 1 88.5 122 ASN B C 1
ATOM 2305 O O . ASN B 1 122 ? -17.109 8.539 27.031 1 88.5 122 ASN B O 1
ATOM 2309 N N . PRO B 1 123 ? -18.672 7.156 26.188 1 93.38 123 PRO B N 1
ATOM 2310 C CA . PRO B 1 123 ? -18 7.164 24.891 1 93.38 123 PRO B CA 1
ATOM 2311 C C . PRO B 1 123 ? -18.109 8.508 24.172 1 93.38 123 PRO B C 1
ATOM 2313 O O . PRO B 1 123 ? -19.109 9.211 24.328 1 93.38 123 PRO B O 1
ATOM 2316 N N . CYS B 1 124 ? -17.047 8.961 23.547 1 95.38 124 CYS B N 1
ATOM 2317 C CA . CYS B 1 124 ? -17.047 10.188 22.766 1 95.38 124 CYS B CA 1
ATOM 2318 C C . CYS B 1 124 ? -17.031 9.875 21.266 1 95.38 124 CYS B C 1
ATOM 2320 O O . CYS B 1 124 ? -16.109 9.211 20.781 1 95.38 124 CYS B O 1
ATOM 2322 N N . ASP B 1 125 ? -17.984 10.383 20.5 1 93.94 125 ASP B N 1
ATOM 2323 C CA . ASP B 1 125 ? -18.125 10.055 19.078 1 93.94 125 ASP B CA 1
ATOM 2324 C C . ASP B 1 125 ? -17.703 11.227 18.203 1 93.94 125 ASP B C 1
ATOM 2326 O O . ASP B 1 125 ? -18.188 11.367 17.078 1 93.94 125 ASP B O 1
ATOM 2330 N N . PHE B 1 126 ? -16.938 12.078 18.875 1 96.75 126 PHE B N 1
ATOM 2331 C CA . PHE B 1 126 ? -16.469 13.203 18.078 1 96.75 126 PHE B CA 1
ATOM 2332 C C . PHE B 1 126 ? -15.672 12.711 16.875 1 96.75 126 PHE B C 1
ATOM 2334 O O . PHE B 1 126 ? -14.773 11.875 17 1 96.75 126 PHE B O 1
ATOM 2341 N N . VAL B 1 127 ? -15.977 13.273 15.711 1 96.88 127 VAL B N 1
ATOM 2342 C CA . VAL B 1 127 ? -15.414 12.773 14.461 1 96.88 127 VAL B CA 1
ATOM 2343 C C . VAL B 1 127 ? -15.242 13.922 13.477 1 96.88 127 VAL B C 1
ATOM 2345 O O . VAL B 1 127 ? -16.094 14.812 13.398 1 96.88 127 VAL B O 1
ATOM 2348 N N . ILE B 1 128 ? -14.18 13.961 12.852 1 97.62 128 ILE B N 1
ATOM 2349 C CA . ILE B 1 128 ? -13.969 14.82 11.695 1 97.62 128 ILE B CA 1
ATOM 2350 C C . ILE B 1 128 ? -13.719 13.969 10.453 1 97.62 128 ILE B C 1
ATOM 2352 O O . ILE B 1 128 ? -12.719 13.25 10.375 1 97.62 128 ILE B O 1
ATOM 2356 N N . TRP B 1 129 ? -14.547 14.109 9.492 1 96.94 129 TRP B N 1
ATOM 2357 C CA . TRP B 1 129 ? -14.406 13.297 8.289 1 96.94 129 TRP B CA 1
ATOM 2358 C C . TRP B 1 129 ? -13.203 13.75 7.469 1 96.94 129 TRP B C 1
ATOM 2360 O O . TRP B 1 129 ? -12.891 14.938 7.418 1 96.94 129 TRP B O 1
ATOM 2370 N N . ARG B 1 130 ? -12.578 12.789 6.84 1 96.94 130 ARG B N 1
ATOM 2371 C CA . ARG B 1 130 ? -11.391 13.094 6.051 1 96.94 130 ARG B CA 1
ATOM 2372 C C . ARG B 1 130 ? -11.734 13.977 4.859 1 96.94 130 ARG B C 1
ATOM 2374 O O . ARG B 1 130 ? -10.914 14.781 4.418 1 96.94 130 ARG B O 1
ATOM 2381 N N . ASN B 1 131 ? -12.844 13.766 4.305 1 96.38 131 ASN B N 1
ATOM 2382 C CA . ASN B 1 131 ? -13.336 14.547 3.17 1 96.38 131 ASN B CA 1
ATOM 2383 C C . ASN B 1 131 ? -14.602 15.312 3.525 1 96.38 131 ASN B C 1
ATOM 2385 O O . ASN B 1 131 ? -15.602 14.719 3.934 1 96.38 131 ASN B O 1
ATOM 2389 N N . ILE B 1 132 ? -14.555 16.547 3.447 1 95.06 132 ILE B N 1
ATOM 2390 C CA . ILE B 1 132 ? -15.727 17.391 3.662 1 95.06 132 ILE B CA 1
ATOM 2391 C C . ILE B 1 132 ? -15.945 18.281 2.439 1 95.06 132 ILE B C 1
ATOM 2393 O O . ILE B 1 132 ? -15.125 19.141 2.129 1 95.06 132 ILE B O 1
ATOM 2397 N N . GLY B 1 133 ? -17.062 18.062 1.805 1 93.69 133 GLY B N 1
ATOM 2398 C CA . GLY B 1 133 ? -17.375 18.859 0.62 1 93.69 133 GLY B CA 1
ATOM 2399 C C . GLY B 1 133 ? -16.344 18.719 -0.476 1 93.69 133 GLY B C 1
ATOM 2400 O O . GLY B 1 133 ? -15.953 19.703 -1.097 1 93.69 133 GLY B O 1
ATOM 2401 N N . GLY B 1 134 ? -15.75 17.594 -0.603 1 94.25 134 GLY B N 1
ATOM 2402 C CA . GLY B 1 134 ? -14.742 17.359 -1.622 1 94.25 134 GLY B CA 1
ATOM 2403 C C . GLY B 1 134 ? -13.359 17.812 -1.198 1 94.25 134 GLY B C 1
ATOM 2404 O O . GLY B 1 134 ? -12.383 17.594 -1.919 1 94.25 134 GLY B O 1
ATOM 2405 N N . HIS B 1 135 ? -13.32 18.438 -0.075 1 95.44 135 HIS B N 1
ATOM 2406 C CA . HIS B 1 135 ? -12.031 18.875 0.453 1 95.44 135 HIS B CA 1
ATOM 2407 C C . HIS B 1 135 ? -11.398 17.797 1.324 1 95.44 135 HIS B C 1
ATOM 2409 O O . HIS B 1 135 ? -11.992 17.359 2.311 1 95.44 135 HIS B O 1
ATOM 2415 N N . LEU B 1 136 ? -10.219 17.406 0.87 1 95.19 136 LEU B N 1
ATOM 2416 C CA . LEU B 1 136 ? -9.453 16.5 1.724 1 95.19 136 LEU B CA 1
ATOM 2417 C C . LEU B 1 136 ? -8.82 17.25 2.887 1 95.19 136 LEU B C 1
ATOM 2419 O O . LEU B 1 136 ? -7.941 18.094 2.682 1 95.19 136 LEU B O 1
ATOM 2423 N N . MET B 1 137 ? -9.258 16.938 4.105 1 96.81 137 MET B N 1
ATOM 2424 C CA . MET B 1 137 ? -8.836 17.672 5.301 1 96.81 137 MET B CA 1
ATOM 2425 C C . MET B 1 137 ? -7.336 17.516 5.531 1 96.81 137 MET B C 1
ATOM 2427 O O . MET B 1 137 ? -6.793 16.422 5.438 1 96.81 137 MET B O 1
ATOM 2431 N N . THR B 1 138 ? -6.668 18.625 5.883 1 95.81 138 THR B N 1
ATOM 2432 C CA . THR B 1 138 ? -5.242 18.625 6.199 1 95.81 138 THR B CA 1
ATOM 2433 C C . THR B 1 138 ? -5.023 18.562 7.707 1 95.81 138 THR B C 1
ATOM 2435 O O . THR B 1 138 ? -5.969 18.734 8.484 1 95.81 138 THR B O 1
ATOM 2438 N N . LEU B 1 139 ? -3.799 18.312 8.094 1 96.12 139 LEU B N 1
ATOM 2439 C CA . LEU B 1 139 ? -3.455 18.359 9.508 1 96.12 139 LEU B CA 1
ATOM 2440 C C . LEU B 1 139 ? -3.779 19.719 10.102 1 96.12 139 LEU B C 1
ATOM 2442 O O . LEU B 1 139 ? -4.32 19.812 11.203 1 96.12 139 LEU B O 1
ATOM 2446 N N . ASP B 1 140 ? -3.455 20.734 9.352 1 96 140 ASP B N 1
ATOM 2447 C CA . ASP B 1 140 ? -3.711 22.094 9.82 1 96 140 ASP B CA 1
ATOM 2448 C C . ASP B 1 140 ? -5.203 22.328 10.047 1 96 140 ASP B C 1
ATOM 2450 O O . ASP B 1 140 ? -5.598 22.906 11.055 1 96 140 ASP B O 1
ATOM 2454 N N . ASP B 1 141 ? -6.035 21.891 9.109 1 97.25 141 ASP B N 1
ATOM 2455 C CA . ASP B 1 141 ? -7.484 22.016 9.258 1 97.25 141 ASP B CA 1
ATOM 2456 C C . ASP B 1 141 ? -7.953 21.438 10.586 1 97.25 141 ASP B C 1
ATOM 2458 O O . ASP B 1 141 ? -8.641 22.109 11.359 1 97.25 141 ASP B O 1
ATOM 2462 N N . VAL B 1 142 ? -7.523 20.234 10.82 1 97.88 142 VAL B N 1
ATOM 2463 C CA . VAL B 1 142 ? -8 19.469 11.969 1 97.88 142 VAL B CA 1
ATOM 2464 C C . VAL B 1 142 ? -7.508 20.094 13.266 1 97.88 142 VAL B C 1
ATOM 2466 O O . VAL B 1 142 ? -8.281 20.281 14.203 1 97.88 142 VAL B O 1
ATOM 2469 N N . ARG B 1 143 ? -6.312 20.469 13.25 1 97.5 143 ARG B N 1
ATOM 2470 C CA . ARG B 1 143 ? -5.719 21.047 14.461 1 97.5 143 ARG B CA 1
ATOM 2471 C C . ARG B 1 143 ? -6.348 22.406 14.789 1 97.5 143 ARG B C 1
ATOM 2473 O O . ARG B 1 143 ? -6.609 22.703 15.953 1 97.5 143 ARG B O 1
ATOM 2480 N N . GLU B 1 144 ? -6.613 23.203 13.789 1 97.81 144 GLU B N 1
ATOM 2481 C CA . GLU B 1 144 ? -7.262 24.5 14 1 97.81 144 GLU B CA 1
ATOM 2482 C C . GLU B 1 144 ? -8.68 24.312 14.547 1 97.81 144 GLU B C 1
ATOM 2484 O O . GLU B 1 144 ? -9.078 25.031 15.477 1 97.81 144 GLU B O 1
ATOM 2489 N N . ILE B 1 145 ? -9.375 23.391 13.992 1 97.94 145 ILE B N 1
ATOM 2490 C CA . ILE B 1 145 ? -10.742 23.156 14.43 1 97.94 145 ILE B CA 1
ATOM 2491 C C . ILE B 1 145 ? -10.742 22.688 15.883 1 97.94 145 ILE B C 1
ATOM 2493 O O . ILE B 1 145 ? -11.531 23.172 16.703 1 97.94 145 ILE B O 1
ATOM 2497 N N . CYS B 1 146 ? -9.852 21.828 16.172 1 97.62 146 CYS B N 1
ATOM 2498 C CA . CYS B 1 146 ? -9.82 21.25 17.5 1 97.62 146 CYS B CA 1
ATOM 2499 C C . CYS B 1 146 ? -9.32 22.266 18.531 1 97.62 146 CYS B C 1
ATOM 2501 O O . CYS B 1 146 ? -9.797 22.297 19.656 1 97.62 146 CYS B O 1
ATOM 2503 N N . ALA B 1 147 ? -8.406 23.094 18.172 1 96.75 147 ALA B N 1
ATOM 2504 C CA . ALA B 1 147 ? -7.789 24.047 19.094 1 96.75 147 ALA B CA 1
ATOM 2505 C C . ALA B 1 147 ? -8.594 25.344 19.172 1 96.75 147 ALA B C 1
ATOM 2507 O O . ALA B 1 147 ? -8.797 25.875 20.266 1 96.75 147 ALA B O 1
ATOM 2508 N N . ASP B 1 148 ? -9.086 25.828 18 1 96.44 148 ASP B N 1
ATOM 2509 C CA . ASP B 1 148 ? -9.648 27.172 17.922 1 96.44 148 ASP B CA 1
ATOM 2510 C C . ASP B 1 148 ? -11.148 27.125 17.625 1 96.44 148 ASP B C 1
ATOM 2512 O O . ASP B 1 148 ? -11.82 28.156 17.656 1 96.44 148 ASP B O 1
ATOM 2516 N N . GLY B 1 149 ? -11.625 26.078 17.234 1 97.06 149 GLY B N 1
ATOM 2517 C CA . GLY B 1 149 ? -13.047 25.906 16.969 1 97.06 149 GLY B CA 1
ATOM 2518 C C . GLY B 1 149 ? -13.43 26.219 15.531 1 97.06 149 GLY B C 1
ATOM 2519 O O . GLY B 1 149 ? -14.586 26.031 15.141 1 97.06 149 GLY B O 1
ATOM 2520 N N . VAL B 1 150 ? -12.438 26.734 14.789 1 97.69 150 VAL B N 1
ATOM 2521 C CA . VAL B 1 150 ? -12.719 27.125 13.406 1 97.69 150 VAL B CA 1
ATOM 2522 C C . VAL B 1 150 ? -11.414 27.234 12.633 1 97.69 150 VAL B C 1
ATOM 2524 O O . VAL B 1 150 ? -10.359 27.516 13.203 1 97.69 150 VAL B O 1
ATOM 2527 N N . THR B 1 151 ? -11.445 26.922 11.305 1 97.81 151 THR B N 1
ATOM 2528 C CA . THR B 1 151 ? -10.266 27.125 10.469 1 97.81 151 THR B CA 1
ATOM 2529 C C . THR B 1 151 ? -9.945 28.609 10.312 1 97.81 151 THR B C 1
ATOM 2531 O O . THR B 1 151 ? -10.852 29.438 10.344 1 97.81 151 THR B O 1
ATOM 2534 N N . SER B 1 152 ? -8.734 28.906 10.109 1 96.44 152 SER B N 1
ATOM 2535 C CA . SER B 1 152 ? -8.32 30.281 9.945 1 96.44 152 SER B CA 1
ATOM 2536 C C . SER B 1 152 ? -8.672 30.812 8.562 1 96.44 152 SER B C 1
ATOM 2538 O O . SER B 1 152 ? -9.008 31.984 8.406 1 96.44 152 SER B O 1
ATOM 2540 N N . ARG B 1 153 ? -8.641 29.906 7.598 1 96.44 153 ARG B N 1
ATOM 2541 C CA . ARG B 1 153 ? -8.922 30.312 6.227 1 96.44 153 ARG B CA 1
ATOM 2542 C C . ARG B 1 153 ? -10.188 29.641 5.703 1 96.44 153 ARG B C 1
ATOM 2544 O O . ARG B 1 153 ? -10.641 28.641 6.262 1 96.44 153 ARG B O 1
ATOM 2551 N N . GLU B 1 154 ? -10.672 30.266 4.672 1 97.38 154 GLU B N 1
ATOM 2552 C CA . GLU B 1 154 ? -11.75 29.594 3.949 1 97.38 154 GLU B CA 1
ATOM 2553 C C . GLU B 1 154 ? -11.219 28.422 3.135 1 97.38 154 GLU B C 1
ATOM 2555 O O . GLU B 1 154 ? -10.094 28.453 2.629 1 97.38 154 GLU B O 1
ATOM 2560 N N . ILE B 1 155 ? -12 27.484 3.086 1 96.44 155 ILE B N 1
ATOM 2561 C CA . ILE B 1 155 ? -11.648 26.25 2.377 1 96.44 155 ILE B CA 1
ATOM 2562 C C . ILE B 1 155 ? -12.531 26.109 1.142 1 96.44 155 ILE B C 1
ATOM 2564 O O . ILE B 1 155 ? -13.742 26.359 1.198 1 96.44 155 ILE B O 1
ATOM 2568 N N . GLU B 1 156 ? -11.898 25.703 0.054 1 96.12 156 GLU B N 1
ATOM 2569 C CA . GLU B 1 156 ? -12.633 25.438 -1.179 1 96.12 156 GLU B CA 1
ATOM 2570 C C . GLU B 1 156 ? -13.344 24.094 -1.111 1 96.12 156 GLU B C 1
ATOM 2572 O O . GLU B 1 156 ? -12.734 23.078 -0.775 1 96.12 156 GLU B O 1
ATOM 2577 N N . MET B 1 157 ? -14.625 24.109 -1.429 1 95.75 157 MET B N 1
ATOM 2578 C CA . MET B 1 157 ? -15.438 22.891 -1.403 1 95.75 157 MET B CA 1
ATOM 2579 C C . MET B 1 157 ? -16.297 22.781 -2.662 1 95.75 157 MET B C 1
ATOM 2581 O O . MET B 1 157 ? -16.344 23.719 -3.467 1 95.75 157 MET B O 1
ATOM 2585 N N . TYR B 1 158 ? -16.766 21.578 -2.84 1 93.94 158 TYR B N 1
ATOM 2586 C CA . TYR B 1 158 ? -17.484 21.297 -4.078 1 93.94 158 TYR B CA 1
ATOM 2587 C C . TYR B 1 158 ? -18.906 20.797 -3.791 1 93.94 158 TYR B C 1
ATOM 2589 O O . TYR B 1 158 ? -19.094 19.875 -2.996 1 93.94 158 TYR B O 1
ATOM 2597 N N . GLY B 1 159 ? -19.812 21.453 -4.531 1 89 159 GLY B N 1
ATOM 2598 C CA . GLY B 1 159 ? -21.188 21.016 -4.422 1 89 159 GLY B CA 1
ATOM 2599 C C . GLY B 1 159 ? -21.5 19.797 -5.262 1 89 159 GLY B C 1
ATOM 2600 O O . GLY B 1 159 ? -20.641 19.328 -6.027 1 89 159 GLY B O 1
ATOM 2601 N N . GLU B 1 160 ? -22.703 19.203 -5.059 1 86.19 160 GLU B N 1
ATOM 2602 C CA . GLU B 1 160 ? -23.109 18 -5.762 1 86.19 160 GLU B CA 1
ATOM 2603 C C . GLU B 1 160 ? -23.062 18.203 -7.273 1 86.19 160 GLU B C 1
ATOM 2605 O O . GLU B 1 160 ? -22.75 17.266 -8.023 1 86.19 160 GLU B O 1
ATOM 2610 N N . ASN B 1 161 ? -23.391 19.391 -7.672 1 88.25 161 ASN B N 1
ATOM 2611 C CA . ASN B 1 161 ? -23.453 19.672 -9.102 1 88.25 161 ASN B CA 1
ATOM 2612 C C . ASN B 1 161 ? -22.109 20.188 -9.625 1 88.25 161 ASN B C 1
ATOM 2614 O O . ASN B 1 161 ? -22.031 20.719 -10.734 1 88.25 161 ASN B O 1
ATOM 2618 N N . GLY B 1 162 ? -21.109 20.172 -8.82 1 87.75 162 GLY B N 1
ATOM 2619 C CA . GLY B 1 162 ? -19.781 20.625 -9.242 1 87.75 162 GLY B CA 1
ATOM 2620 C C . GLY B 1 162 ? -19.531 22.094 -8.922 1 87.75 162 GLY B C 1
ATOM 2621 O O . GLY B 1 162 ? -18.453 22.609 -9.203 1 87.75 162 GLY B O 1
ATOM 2622 N N . ALA B 1 163 ? -20.5 22.781 -8.344 1 92.75 163 ALA B N 1
ATOM 2623 C CA . ALA B 1 163 ? -20.328 24.188 -7.969 1 92.75 163 ALA B CA 1
ATOM 2624 C C . ALA B 1 163 ? -19.266 24.328 -6.887 1 92.75 163 ALA B C 1
ATOM 2626 O O . ALA B 1 163 ? -19.188 23.531 -5.961 1 92.75 163 ALA B O 1
ATOM 2627 N N . ILE B 1 164 ? -18.406 25.375 -7.176 1 95.19 164 ILE B N 1
ATOM 2628 C CA . ILE B 1 164 ? -17.312 25.641 -6.23 1 95.19 164 ILE B CA 1
ATOM 2629 C C . ILE B 1 164 ? -17.75 26.734 -5.262 1 95.19 164 ILE B C 1
ATOM 2631 O O . ILE B 1 164 ? -18.328 27.75 -5.668 1 95.19 164 ILE B O 1
ATOM 2635 N N . TYR B 1 165 ? -17.625 26.578 -3.947 1 95.44 165 TYR B N 1
ATOM 2636 C CA . TYR B 1 165 ? -17.891 27.594 -2.936 1 95.44 165 TYR B CA 1
ATOM 2637 C C . TYR B 1 165 ? -16.828 27.562 -1.839 1 95.44 165 TYR B C 1
ATOM 2639 O O . TYR B 1 165 ? -16.031 26.609 -1.764 1 95.44 165 TYR B O 1
ATOM 2647 N N . ARG B 1 166 ? -16.734 28.625 -1.142 1 96.88 166 ARG B N 1
ATOM 2648 C CA . ARG B 1 166 ? -15.727 28.719 -0.087 1 96.88 166 ARG B CA 1
ATOM 2649 C C . ARG B 1 166 ? -16.375 29.047 1.256 1 96.88 166 ARG B C 1
ATOM 2651 O O . ARG B 1 166 ? -17.281 29.875 1.334 1 96.88 166 ARG B O 1
ATOM 2658 N N . ARG B 1 167 ? -16.016 28.297 2.258 1 96.62 167 ARG B N 1
ATOM 2659 C CA . ARG B 1 167 ? -16.469 28.5 3.629 1 96.62 167 ARG B CA 1
ATOM 2660 C C . ARG B 1 167 ? -15.391 28.109 4.629 1 96.62 167 ARG B C 1
ATOM 2662 O O . ARG B 1 167 ? -14.461 27.375 4.289 1 96.62 167 ARG B O 1
ATOM 2669 N N . LYS B 1 168 ? -15.5 28.719 5.781 1 98.06 168 LYS B N 1
ATOM 2670 C CA . LYS B 1 168 ? -14.727 28.172 6.887 1 98.06 168 LYS B CA 1
ATOM 2671 C C . LYS B 1 168 ? -15.398 26.922 7.461 1 98.06 168 LYS B C 1
ATOM 2673 O O . LYS B 1 168 ? -16.609 26.75 7.316 1 98.06 168 LYS B O 1
ATOM 2678 N N . LEU B 1 169 ? -14.523 26.047 7.965 1 97.81 169 LEU B N 1
ATOM 2679 C CA . LEU B 1 169 ? -15.031 24.891 8.695 1 97.81 169 LEU B CA 1
ATOM 2680 C C . LEU B 1 169 ? -14.828 25.062 10.203 1 97.81 169 LEU B C 1
ATOM 2682 O O . LEU B 1 169 ? -13.789 25.562 10.633 1 97.81 169 LEU B O 1
ATOM 2686 N N . GLY B 1 170 ? -15.867 24.734 10.945 1 97.5 170 GLY B N 1
ATOM 2687 C CA . GLY B 1 170 ? -15.781 24.891 12.391 1 97.5 170 GLY B CA 1
ATOM 2688 C C . GLY B 1 170 ? -16.703 23.938 13.148 1 97.5 170 GLY B C 1
ATOM 2689 O O . GLY B 1 170 ? -17.406 23.141 12.539 1 97.5 170 GLY B O 1
ATOM 2690 N N . LEU B 1 171 ? -16.625 24.047 14.438 1 96.88 171 LEU B N 1
ATOM 2691 C CA . LEU B 1 171 ? -17.438 23.203 15.305 1 96.88 171 LEU B CA 1
ATOM 2692 C C . LEU B 1 171 ? -18.859 23.734 15.383 1 96.88 171 LEU B C 1
ATOM 2694 O O . LEU B 1 171 ? -19.078 24.953 15.398 1 96.88 171 LEU B O 1
ATOM 2698 N N . SER B 1 172 ? -19.75 22.781 15.438 1 94.56 172 SER B N 1
ATOM 2699 C CA . SER B 1 172 ? -21.125 23.156 15.773 1 94.56 172 SER B CA 1
ATOM 2700 C C . SER B 1 172 ? -21.219 23.703 17.188 1 94.56 172 SER B C 1
ATOM 2702 O O . SER B 1 172 ? -20.328 23.453 18.016 1 94.56 172 SER B O 1
ATOM 2704 N N . PRO B 1 173 ? -22.266 24.406 17.438 1 91.25 173 PRO B N 1
ATOM 2705 C CA . PRO B 1 173 ? -22.406 25 18.781 1 91.25 173 PRO B CA 1
ATOM 2706 C C . PRO B 1 173 ? -22.344 23.953 19.891 1 91.25 173 PRO B C 1
ATOM 2708 O O . PRO B 1 173 ? -21.797 24.234 20.969 1 91.25 173 PRO B O 1
ATOM 2711 N N . ASP B 1 174 ? -22.797 22.797 19.656 1 88.44 174 ASP B N 1
ATOM 2712 C CA . ASP B 1 174 ? -22.797 21.734 20.656 1 88.44 174 ASP B CA 1
ATOM 2713 C C . ASP B 1 174 ? -21.5 20.938 20.594 1 88.44 174 ASP B C 1
ATOM 2715 O O . ASP B 1 174 ? -21.312 19.984 21.359 1 88.44 174 ASP B O 1
ATOM 2719 N N . LYS B 1 175 ? -20.578 21.328 19.688 1 86.5 175 LYS B N 1
ATOM 2720 C CA . LYS B 1 175 ? -19.266 20.719 19.5 1 86.5 175 LYS B CA 1
ATOM 2721 C C . LYS B 1 175 ? -19.375 19.234 19.156 1 86.5 175 LYS B C 1
ATOM 2723 O O . LYS B 1 175 ? -18.516 18.438 19.547 1 86.5 175 LYS B O 1
ATOM 2728 N N . THR B 1 176 ? -20.422 18.875 18.406 1 86.25 176 THR B N 1
ATOM 2729 C CA . THR B 1 176 ? -20.609 17.469 18.094 1 86.25 176 THR B CA 1
ATOM 2730 C C . THR B 1 176 ? -20.219 17.156 16.641 1 86.25 176 THR B C 1
ATOM 2732 O O . THR B 1 176 ? -19.984 16 16.297 1 86.25 176 THR B O 1
ATOM 2735 N N . LYS B 1 177 ? -20.141 18.172 15.906 1 91 177 LYS B N 1
ATOM 2736 C CA . LYS B 1 177 ? -19.844 17.938 14.492 1 91 177 LYS B CA 1
ATOM 2737 C C . LYS B 1 177 ? -19.109 19.125 13.891 1 91 177 LYS B C 1
ATOM 2739 O O . LYS B 1 177 ? -19.141 20.234 14.445 1 91 177 LYS B O 1
ATOM 2744 N N . VAL B 1 178 ? -18.391 18.891 12.836 1 95.62 178 VAL B N 1
ATOM 2745 C CA . VAL B 1 178 ? -17.766 19.938 12.047 1 95.62 178 VAL B CA 1
ATOM 2746 C C . VAL B 1 178 ? -18.75 20.453 10.992 1 95.62 178 VAL B C 1
ATOM 2748 O O . VAL B 1 178 ? -19.344 19.656 10.258 1 95.62 178 VAL B O 1
ATOM 2751 N N . ILE B 1 179 ? -18.891 21.766 10.984 1 94.5 179 ILE B N 1
ATOM 2752 C CA . ILE B 1 179 ? -19.875 22.359 10.07 1 94.5 179 ILE B CA 1
ATOM 2753 C C . ILE B 1 179 ? -19.203 23.453 9.25 1 94.5 179 ILE B C 1
ATOM 2755 O O . ILE B 1 179 ? -18.141 23.953 9.609 1 94.5 179 ILE B O 1
ATOM 2759 N N . LYS B 1 180 ? -19.938 23.797 8.109 1 94.38 180 LYS B N 1
ATOM 2760 C CA . LYS B 1 180 ? -19.547 24.969 7.34 1 94.38 180 LYS B CA 1
ATOM 2761 C C . LYS B 1 180 ? -20 26.25 8.023 1 94.38 180 LYS B C 1
ATOM 2763 O O . LYS B 1 180 ? -21.141 26.328 8.508 1 94.38 180 LYS B O 1
ATOM 2768 N N . VAL B 1 181 ? -19.031 27.125 8.195 1 93 181 VAL B N 1
ATOM 2769 C CA . VAL B 1 181 ? -19.312 28.375 8.891 1 93 181 VAL B CA 1
ATOM 2770 C C . VAL B 1 181 ? -19.25 29.531 7.902 1 93 181 VAL B C 1
ATOM 2772 O O . VAL B 1 181 ? -18.328 29.609 7.086 1 93 181 VAL B O 1
#

pLDDT: mean 92.81, std 10.01, range [31.19, 98.5]

Foldseek 3Di:
DPPPFDFLAAQLQPGATWTADPQGIDGPQCPPPPRPADADDGCADLNRGDDSNRVSCCRVVQKFKDWDHADPVGHTWIFIWGADSNNDIDTHQFLEAALQPRATFGDTPFWTAGPQQVPPPDHAGAIGTCADQNDGDTSQLVHCQRPPFKHPFWDWHADPVGDIDTFIWGADPNRRYIDTD/DPPPFDFLAAQLQPGATWTADPQGIDGPQCPPPPRPADADDGCADLNRGDDSNRVSVCRVVQKFKDWDHADPVGHTWIFIWGADSNNDIDTHQFLEAALQPRATFGDTPFWTAGPQQVPPPDHAGAIGTCADQNDGDTSQLVHCQRPPFKHPFWDWHADPVGDIDTFIWGADPNRRYIDGD

Radius of gyration: 25.65 Å; Cα contacts (8 Å, |Δi|>4): 761; chains: 2; bounding box: 62×63×53 Å

Solvent-accessible surface area (backbone atoms only — not comparable to full-atom values): 19761 Å² total; per-residue (Å²): 128,86,78,75,72,57,75,51,45,55,27,72,65,79,61,40,49,20,29,65,53,76,64,19,35,31,27,69,52,36,70,59,98,78,35,84,37,85,40,59,44,65,34,57,50,58,57,18,70,61,50,67,66,57,50,27,48,32,57,71,62,29,52,41,76,47,72,44,25,31,49,97,84,41,51,71,41,43,38,30,42,36,46,45,65,79,46,53,73,44,81,38,45,68,68,43,47,30,72,73,80,61,38,44,20,28,58,48,85,66,27,32,33,31,66,36,47,79,39,82,98,66,55,37,80,45,48,43,59,35,60,52,48,82,25,72,63,48,68,67,50,53,35,30,27,39,76,68,40,33,35,91,54,69,41,70,30,43,44,96,87,64,48,76,49,72,35,25,44,18,50,36,96,83,50,61,41,72,36,83,87,129,86,79,73,72,55,75,51,44,53,27,73,66,80,61,41,50,20,28,64,53,75,64,21,35,31,28,69,51,37,70,59,97,79,33,83,37,83,41,60,43,65,33,57,51,57,56,19,70,60,50,66,68,57,52,28,48,33,57,72,60,30,51,42,77,46,72,44,26,30,50,97,85,42,53,72,39,43,37,29,43,36,47,46,64,78,45,52,74,45,80,38,45,70,68,44,49,29,72,73,79,60,39,45,21,28,57,47,85,65,27,33,33,30,66,36,48,78,40,84,96,66,53,37,79,43,49,43,60,36,58,53,48,80,25,72,63,47,68,66,50,54,35,30,28,39,74,68,40,33,35,93,54,68,41,69,30,44,44,97,86,64,48,77,50,72,36,24,45,20,51,36,95,84,49,61,39,72,35,83,87

Secondary structure (DSSP, 8-state):
------EEEE-TTTS-EEEE-SSEEEETT--STT-S---EEESEETTEEPPHHHHHHHHHHSEEEEEEEE-TT--EEEEEEEE-TTS-EEEE-EEEE-TTTS-EEEE-SSEEEEGGGG-SSS----EEESEETTEE--HHHHHHHHHHSB-SS-EEEE-TTS-EEEE-EEE-TTSSSEEE-/------EEEE-TTTS-EEEE-SSEEEETT--STT-S---EEESEETTEEPPHHHHHHHHHHSEEEEEEEE-TT--EEEEEEEE-TTS-EEEE-EEEE-TTTS-EEEE-SSEEEEGGGG-SSS----EEESEETTEE--HHHHHHHHHHSB-SS-EEEE-TTS-EEEE-EEE-TTSSSEEE-

InterPro domains:
  IPR025589 Topoisomerase C-terminal repeat [PF13342] (36-91)

Organism: NCBI:txid2530390

Sequence (362 aa):
MDNETKIIGRCPVCGGNVVKTCKGYRCENNTGEDGKCGLFINGVIGNRKMSDDEIAKLLEKRSILLDGFATKEWKAFPTVLVMGDDGVISMESIVARCPRCGGEIRVGAKAFNCSNYRQEGNPCDFVIWRNIGGHLMTLDDVREICADGVTSREIEMYGENGAIYRRKLGLSPDKTKVIKVMDNETKIIGRCPVCGGNVVKTCKGYRCENNTGEDGKCGLFINGVIGNRKMSDDEIAKLLEKRSILLDGFATKEWKAFPTVLVMGDDGVISMESIVARCPRCGGEIRVGAKAFNCSNYRQEGNPCDFVIWRNIGGHLMTLDDVREICADGVTSREIEMYGENGAIYRRKLGLSPDKTKVIKV

Nearest PDB structures (foldseek):
  5k61-assembly1_A  TM=4.633E-01  e=3.942E+00  Saccharomyces cerevisiae CEN.PK113-7D
  5k62-assembly1_A  TM=5.270E-01  e=4.177E+00  Saccharomyces cerevisiae CEN.PK113-7D
  5k5v-assembly1_A  TM=5.298E-01  e=4.177E+00  Saccharomyces cerevisiae CEN.PK113-7D
  5k60-assembly1_A  TM=2.312E-01  e=3.720E+00  Saccharomyces cerevisiae CEN.PK113-7D
  1cl3-assembly1_A  TM=3.042E-01  e=9.957E+00  Homo sapiens